Protein AF-0000000072646618 (afdb_homodimer)

Organism: Meloidogyne incognita (NCBI:txid6306)

InterPro domains:
  IPR003609 PAN/Apple domain [PF00024] (29-88)
  IPR003609 PAN/Apple domain [PS50948] (29-105)

Secondary structure (DSSP, 8-state):
--------TTSSS---S-S---HHHHHTTEEEEEEEEEES---SEEE-S--HHHHHHHHHHSTTEEEEEEETTTTEEEEEES---TT-EEEEEEEEEEEEE-S---------------/--------TTSSS---S-S---HHHHHTTEEEEEEEEEES---SEEE-S--HHHHHHHHHHSTTEEEEEEETTTTEEEEEES---TT-EEEEEEEEEEEEE-S---------------

Solvent-accessible surface area (backbone atoms only — not comparable to full-atom values): 13708 Å² total; per-residue (Å²): 137,85,80,75,78,81,69,79,78,67,74,71,74,52,72,59,80,60,85,57,61,46,72,66,57,58,54,68,27,36,49,76,39,79,37,18,36,74,39,69,51,58,59,41,30,37,36,41,82,39,52,71,66,56,48,49,49,51,38,66,71,38,76,64,41,34,34,38,32,35,34,62,86,70,27,23,34,35,32,19,38,80,79,31,51,86,71,46,41,83,39,84,30,86,59,22,31,25,32,36,57,46,94,74,54,84,69,67,69,74,64,86,67,75,73,74,81,122,137,84,78,76,77,81,69,81,74,69,72,69,75,50,70,60,80,60,84,57,61,45,74,65,58,58,53,69,27,35,50,76,37,80,36,19,36,74,40,69,50,58,58,42,30,36,37,42,82,40,51,71,67,56,46,50,50,50,37,67,69,38,77,63,40,35,33,40,33,36,35,62,86,72,25,24,32,36,31,20,38,79,79,30,53,84,74,46,38,81,39,85,30,87,58,24,31,26,31,35,57,45,94,75,56,85,69,67,70,73,64,86,66,75,73,75,80,119

Sequence (236 aa):
MYTLKCLEISELLVLHPSTSQSPNSLASCFNQSLHKALSNADPSAEFFNSSPLDCLQFCYKIQSCHIMVYHKHFSSCQLYSQTIGNGAREVLANGHDLYKRKEFCGLQEEENSEEKENMYTLKCLEISELLVLHPSTSQSPNSLASCFNQSLHKALSNADPSAEFFNSSPLDCLQFCYKIQSCHIMVYHKHFSSCQLYSQTIGNGAREVLANGHDLYKRKEFCGLQEEENSEEKEN

Foldseek 3Di:
DDPPPPDCPPPPPPPPPPPVVPLVLLLVQKDKDPQKDKDPFDFPDKDFPAAPSRQSVVQVVVVQFFKKKAQQVRRMITTHGPCRDDPIDMDGHPRMMMIGGHPDRPPPPPPPPPPPPD/DDPPCPDDPPPPPPPPPPPVVPLVLLLVQKDKDAQKDKDPFDFPDKDFPAAPSRQSVVQVVVVQFFKKKAQQVRRMITTHGPCRDDPIDMDGHPRMMMIGGHPDRPPPPPPPPPPPPD

pLDDT: mean 75.28, std 28.62, range [19.27, 98.81]

Nearest PDB structures (foldseek):
  6ryx-assembly1_A  TM=8.676E-01  e=2.786E-04  Colletotrichum graminicola M1.001
  6stx-assembly1_C  TM=8.667E-01  e=2.974E-04  Colletotrichum graminicola M1.001
  6ryv-assembly1_A  TM=8.689E-01  e=2.610E-04  Colletotrichum graminicola M1.001
  4iua-assembly7_G  TM=7.684E-01  e=1.046E-04  Mus musculus
  6ryw-assembly1_A  TM=8.727E-01  e=7.917E-04  Colletotrichum graminicola M1.001

Structure (mmCIF, N/CA/C/O backbone):
data_AF-0000000072646618-model_v1
#
loop_
_entity.id
_entity.type
_entity.pdbx_description
1 polymer 'Apple domain-containing protein'
#
loop_
_atom_site.group_PDB
_atom_site.id
_atom_site.type_symbol
_atom_site.label_atom_id
_atom_site.label_alt_id
_atom_site.label_comp_id
_atom_site.label_asym_id
_atom_site.label_entity_id
_atom_site.label_seq_id
_atom_site.pdbx_PDB_ins_code
_atom_site.Cartn_x
_atom_site.Cartn_y
_atom_site.Cartn_z
_atom_site.occupancy
_atom_site.B_iso_or_equiv
_atom_site.auth_seq_id
_atom_site.auth_comp_id
_atom_site.auth_asym_id
_atom_site.auth_atom_id
_atom_site.pdbx_PDB_model_num
ATOM 1 N N . MET A 1 1 ? 7.586 13.328 46.969 1 24.05 1 MET A N 1
ATOM 2 C CA . MET A 1 1 ? 8.25 13.852 45.75 1 24.05 1 MET A CA 1
ATOM 3 C C . MET A 1 1 ? 8.445 12.75 44.719 1 24.05 1 MET A C 1
ATOM 5 O O . MET A 1 1 ? 9.297 11.875 44.906 1 24.05 1 MET A O 1
ATOM 9 N N . TYR A 1 2 ? 7.406 12.25 44.062 1 21.19 2 TYR A N 1
ATOM 10 C CA . TYR A 1 2 ? 7.082 11.008 43.344 1 21.19 2 TYR A CA 1
ATOM 11 C C . TYR A 1 2 ? 7.73 10.977 41.969 1 21.19 2 TYR A C 1
ATOM 13 O O . TYR A 1 2 ? 7.465 11.844 41.156 1 21.19 2 TYR A O 1
ATOM 21 N N . THR A 1 3 ? 9.055 10.719 41.844 1 20.55 3 THR A N 1
ATOM 22 C CA . THR A 1 3 ? 9.969 10.562 40.719 1 20.55 3 THR A CA 1
ATOM 23 C C . THR A 1 3 ? 9.445 9.516 39.719 1 20.55 3 THR A C 1
ATOM 25 O O . THR A 1 3 ? 9.312 8.344 40.094 1 20.55 3 THR A O 1
ATOM 28 N N . LEU A 1 4 ? 8.383 9.789 39 1 19.27 4 LEU A N 1
ATOM 29 C CA . LEU A 1 4 ? 7.734 9.047 37.906 1 19.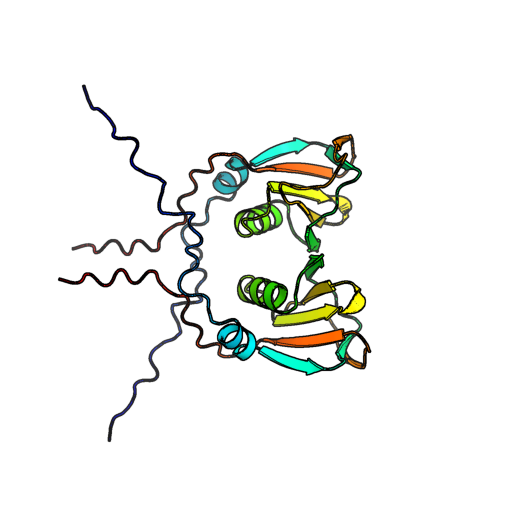27 4 LEU A CA 1
ATOM 30 C C . LEU A 1 4 ? 8.742 8.664 36.844 1 19.27 4 LEU A C 1
ATOM 32 O O . LEU A 1 4 ? 9.25 9.523 36.125 1 19.27 4 LEU A O 1
ATOM 36 N N . LYS A 1 5 ? 9.648 7.656 37.156 1 20.45 5 LYS A N 1
ATOM 37 C CA . LYS A 1 5 ? 10.633 7.016 36.281 1 20.45 5 LYS A CA 1
ATOM 38 C C . LYS A 1 5 ? 10.062 6.766 34.875 1 20.45 5 LYS A C 1
ATOM 40 O O . LYS A 1 5 ? 9.016 6.129 34.75 1 20.45 5 LYS A O 1
ATOM 45 N N . CYS A 1 6 ? 10.039 7.723 33.969 1 23.59 6 CYS A N 1
ATOM 46 C CA . CYS A 1 6 ? 9.945 7.852 32.5 1 23.59 6 CYS A CA 1
ATOM 47 C C . CYS A 1 6 ? 10.609 6.668 31.828 1 23.59 6 CYS A C 1
ATOM 49 O O . CYS A 1 6 ? 11.836 6.621 31.703 1 23.59 6 CYS A O 1
ATOM 51 N N . LEU A 1 7 ? 10.344 5.496 32.312 1 21.33 7 LEU A N 1
ATOM 52 C CA . LEU A 1 7 ? 10.906 4.227 31.875 1 21.33 7 LEU A CA 1
ATOM 53 C C . LEU A 1 7 ? 10.984 4.176 30.359 1 21.33 7 LEU A C 1
ATOM 55 O O . LEU A 1 7 ? 10.227 4.867 29.672 1 21.33 7 LEU A O 1
ATOM 59 N N . GLU A 1 8 ? 12 3.371 29.875 1 22.5 8 GLU A N 1
ATOM 60 C CA . GLU A 1 8 ? 12.781 3.014 28.688 1 22.5 8 GLU A CA 1
ATOM 61 C C . GLU A 1 8 ? 11.883 2.447 27.594 1 22.5 8 GLU A C 1
ATOM 63 O O . GLU A 1 8 ? 11.266 1.396 27.766 1 22.5 8 GLU A O 1
ATOM 68 N N . ILE A 1 9 ? 11.016 3.23 26.953 1 24.39 9 ILE A N 1
ATOM 69 C CA . ILE A 1 9 ? 10.328 3.014 25.688 1 24.39 9 ILE A CA 1
ATOM 70 C C . ILE A 1 9 ? 11.297 2.422 24.672 1 24.39 9 ILE A C 1
ATOM 72 O O . ILE A 1 9 ? 11.094 2.564 23.453 1 24.39 9 ILE A O 1
ATOM 76 N N . SER A 1 10 ? 12.5 2.055 25.094 1 23.31 10 SER A N 1
ATOM 77 C CA . SER A 1 10 ? 13.547 1.517 24.234 1 23.31 10 SER A CA 1
ATOM 78 C C . SER A 1 10 ? 13.031 0.336 23.406 1 23.31 10 SER A C 1
ATOM 80 O O . SER A 1 10 ? 13.492 0.101 22.297 1 23.31 10 SER A O 1
ATOM 82 N N . GLU A 1 11 ? 12.461 -0.65 24.141 1 25.53 11 GLU A N 1
ATOM 83 C CA . GLU A 1 11 ? 12.484 -2.002 23.594 1 25.53 11 GLU A CA 1
ATOM 84 C C . GLU A 1 11 ? 11.461 -2.154 22.469 1 25.53 11 GLU A C 1
ATOM 86 O O . GLU A 1 11 ? 11.273 -3.252 21.938 1 25.53 11 GLU A O 1
ATOM 91 N N . LEU A 1 12 ? 10.445 -1.376 22.406 1 25.59 12 LEU A N 1
ATOM 92 C CA . LEU A 1 12 ? 9.359 -1.744 21.5 1 25.59 12 LEU A CA 1
ATOM 93 C C . LEU A 1 12 ? 9.844 -1.817 20.062 1 25.59 12 LEU A C 1
ATOM 95 O O . LEU A 1 12 ? 9.312 -2.584 19.25 1 25.59 12 LEU A O 1
ATOM 99 N N . LEU A 1 13 ? 10.242 -0.649 19.578 1 27.81 13 LEU A N 1
ATOM 100 C CA . LEU A 1 13 ? 10.305 -0.408 18.141 1 27.81 13 LEU A CA 1
ATOM 101 C C . LEU A 1 13 ? 11.359 -1.296 17.484 1 27.81 13 LEU A C 1
ATOM 103 O O . LEU A 1 13 ? 11.773 -1.05 16.359 1 27.81 13 LEU A O 1
ATOM 107 N N . VAL A 1 14 ? 12.156 -1.878 18.328 1 26.39 14 VAL A N 1
ATOM 108 C CA . VAL A 1 14 ? 13.164 -2.633 17.594 1 26.39 14 VAL A CA 1
ATOM 109 C C . VAL A 1 14 ? 12.484 -3.68 16.719 1 26.39 14 VAL A C 1
ATOM 111 O O . VAL A 1 14 ? 11.844 -4.602 17.219 1 26.39 14 VAL A O 1
ATOM 114 N N . LEU A 1 15 ? 11.867 -3.271 15.648 1 30.06 15 LEU A N 1
ATOM 115 C CA . LEU A 1 15 ? 11.914 -4.379 14.703 1 30.06 15 LEU A CA 1
ATOM 116 C C . LEU A 1 15 ? 13.102 -5.289 14.992 1 30.06 15 LEU A C 1
ATOM 118 O O . LEU A 1 15 ? 14.258 -4.898 14.781 1 30.06 15 LEU A O 1
ATOM 122 N N . HIS A 1 16 ? 13.172 -5.754 16.188 1 30.53 16 HIS A N 1
ATOM 123 C CA . HIS A 1 16 ? 14.211 -6.773 16.234 1 30.53 16 HIS A CA 1
ATOM 124 C C . HIS A 1 16 ? 14.375 -7.461 14.883 1 30.53 16 HIS A C 1
ATOM 126 O O . HIS A 1 16 ? 13.391 -7.68 14.172 1 30.53 16 HIS A O 1
ATOM 132 N N . PRO A 1 17 ? 15.445 -7.344 14.289 1 32.91 17 PRO A N 1
ATOM 133 C CA . PRO A 1 17 ? 15.852 -8.305 13.258 1 32.91 17 PRO A CA 1
ATOM 134 C C . PRO A 1 17 ? 15.258 -9.695 13.484 1 32.91 17 PRO A C 1
ATOM 136 O O . PRO A 1 17 ? 15.688 -10.664 12.844 1 32.91 17 PRO A O 1
ATOM 139 N N . SER A 1 18 ? 14.758 -9.969 14.672 1 36.31 18 SER A N 1
ATOM 140 C CA . SER A 1 18 ? 14.797 -11.359 15.109 1 36.31 18 SER A CA 1
ATOM 141 C C . SER A 1 18 ? 13.953 -12.25 14.203 1 36.31 18 SER A C 1
ATOM 143 O O . SER A 1 18 ? 14.43 -13.281 13.719 1 36.31 18 SER A O 1
ATOM 145 N N . THR A 1 19 ? 12.547 -12.797 14.656 1 37.5 19 THR A N 1
ATOM 146 C CA . THR A 1 19 ? 12.25 -14.047 13.961 1 37.5 19 THR A CA 1
ATOM 147 C C . THR A 1 19 ? 11.984 -13.789 12.477 1 37.5 19 THR A C 1
ATOM 149 O O . THR A 1 19 ? 10.938 -13.258 12.109 1 37.5 19 THR A O 1
ATOM 152 N N . SER A 1 20 ? 12.805 -13.055 11.727 1 43.59 20 SER A N 1
ATOM 153 C CA . SER A 1 20 ? 13.102 -13.125 10.297 1 43.59 20 SER A CA 1
ATOM 154 C C . SER A 1 20 ? 12.445 -14.344 9.656 1 43.59 20 SER A C 1
ATOM 156 O O . SER A 1 20 ? 12.859 -15.477 9.922 1 43.59 20 SER A O 1
ATOM 158 N N . GLN A 1 21 ? 11.031 -14.242 9.852 1 53.56 21 GLN A N 1
ATOM 159 C CA . GLN A 1 21 ? 10.625 -15.352 9 1 53.56 21 GLN A CA 1
ATOM 160 C C . GLN A 1 21 ? 11.586 -15.523 7.82 1 53.56 21 GLN A C 1
ATOM 162 O O . GLN A 1 21 ? 11.953 -14.539 7.172 1 53.56 21 GLN A O 1
ATOM 167 N N . SER A 1 22 ? 12.32 -16.453 7.949 1 62.97 22 SER A N 1
ATOM 168 C CA . SER A 1 22 ? 13.195 -16.719 6.816 1 62.97 22 SER A CA 1
ATOM 169 C C . SER A 1 22 ? 12.492 -16.422 5.492 1 62.97 22 SER A C 1
ATOM 171 O O . SER A 1 22 ? 11.297 -16.656 5.352 1 62.97 22 SER A O 1
ATOM 173 N N . PRO A 1 23 ? 13.023 -15.398 4.855 1 67.12 23 PRO A N 1
ATOM 174 C CA . PRO A 1 23 ? 12.453 -15.141 3.535 1 67.12 23 PRO A CA 1
ATOM 175 C C . PRO A 1 23 ? 11.844 -16.391 2.902 1 67.12 23 PRO A C 1
ATOM 177 O O . PRO A 1 23 ? 10.797 -16.312 2.26 1 67.12 23 PRO A O 1
ATOM 180 N N . ASN A 1 24 ? 12.391 -17.469 3.236 1 72.69 24 ASN A N 1
ATOM 181 C CA . ASN A 1 24 ? 11.898 -18.703 2.664 1 72.69 24 ASN A CA 1
ATOM 182 C C . ASN A 1 24 ? 10.586 -19.141 3.312 1 72.69 24 ASN A C 1
ATOM 184 O O . ASN A 1 24 ? 9.695 -19.672 2.639 1 72.69 24 ASN A O 1
ATOM 188 N N . SER A 1 25 ? 10.414 -18.766 4.551 1 82.62 25 SER A N 1
ATOM 189 C CA . SER A 1 25 ? 9.203 -19.188 5.25 1 82.62 25 SER A CA 1
ATOM 190 C C . SER A 1 25 ? 7.992 -18.391 4.785 1 82.62 25 SER A C 1
ATOM 192 O O . SER A 1 25 ? 6.922 -18.953 4.547 1 82.62 25 SER A O 1
ATOM 194 N N . LEU A 1 26 ? 8.195 -17.172 4.52 1 89.75 26 LEU A N 1
ATOM 195 C CA . LEU A 1 26 ? 7.082 -16.328 4.086 1 89.75 26 LEU A CA 1
ATOM 196 C C . LEU A 1 26 ? 6.633 -16.703 2.68 1 89.75 26 LEU A C 1
ATOM 198 O O . LEU A 1 26 ? 5.434 -16.812 2.412 1 89.75 26 LEU A O 1
ATOM 202 N N . ALA A 1 27 ? 7.559 -16.969 1.805 1 90.12 27 ALA A N 1
ATOM 203 C CA . ALA A 1 27 ? 7.266 -17.344 0.423 1 90.12 27 ALA A CA 1
ATOM 204 C C . ALA A 1 27 ? 6.441 -18.625 0.363 1 90.12 27 ALA A C 1
ATOM 206 O O . ALA A 1 27 ? 5.621 -18.797 -0.54 1 90.12 27 ALA A O 1
ATOM 207 N N . SER A 1 28 ? 6.656 -19.453 1.391 1 90.5 28 SER A N 1
ATOM 208 C CA . SER A 1 28 ? 5.945 -20.734 1.422 1 90.5 28 SER A CA 1
ATOM 209 C C . SER A 1 28 ? 4.457 -20.531 1.694 1 90.5 28 SER A C 1
ATOM 211 O O . SER A 1 28 ? 3.654 -21.438 1.493 1 90.5 28 SER A O 1
ATOM 213 N N . CYS A 1 29 ? 4.094 -19.406 2.066 1 94.12 29 CYS A N 1
ATOM 214 C CA . CYS A 1 29 ? 2.697 -19.094 2.357 1 94.12 29 CYS A CA 1
ATOM 215 C C . CYS A 1 29 ? 1.955 -18.672 1.094 1 94.12 29 CYS A C 1
ATOM 217 O O . CYS A 1 29 ? 0.747 -18.438 1.129 1 94.12 29 CYS A O 1
ATOM 219 N N . PHE A 1 30 ? 2.66 -18.688 0.074 1 96.69 30 PHE A N 1
ATOM 220 C CA . PHE A 1 30 ? 2.062 -18.266 -1.185 1 96.69 30 PHE A CA 1
ATOM 221 C C . PHE A 1 30 ? 2.352 -19.266 -2.293 1 96.69 30 PHE A C 1
ATOM 223 O O . PHE A 1 30 ? 3.428 -19.875 -2.324 1 96.69 30 PHE A O 1
ATOM 230 N N . ASN A 1 31 ? 1.375 -19.438 -3.205 1 96.56 31 ASN A N 1
ATOM 231 C CA . ASN A 1 31 ? 1.597 -20.141 -4.469 1 96.56 31 ASN A CA 1
ATOM 232 C C . ASN A 1 31 ? 2.023 -19.172 -5.574 1 96.56 31 ASN A C 1
ATOM 234 O O . ASN A 1 31 ? 1.317 -18.203 -5.867 1 96.56 31 ASN A O 1
ATOM 238 N N . GLN A 1 32 ? 3.098 -19.484 -6.117 1 97.38 32 GLN A N 1
ATOM 239 C CA . GLN A 1 32 ? 3.635 -18.594 -7.145 1 97.38 32 GLN A CA 1
ATOM 240 C C . GLN A 1 32 ? 3.281 -19.094 -8.539 1 97.38 32 GLN A C 1
ATOM 242 O O . GLN A 1 32 ? 3.385 -20.297 -8.82 1 97.38 32 GLN A O 1
ATOM 247 N N . SER A 1 33 ? 2.77 -18.25 -9.406 1 97.88 33 SER A N 1
ATOM 248 C CA . SER A 1 33 ? 2.59 -18.484 -10.836 1 97.88 33 SER A CA 1
ATOM 249 C C . SER A 1 33 ? 3.43 -17.516 -11.656 1 97.88 33 SER A C 1
ATOM 251 O O . SER A 1 33 ? 3.148 -16.312 -11.695 1 97.88 33 SER A O 1
ATOM 253 N N . LEU A 1 34 ? 4.406 -18.062 -12.312 1 98 34 LEU A N 1
ATOM 254 C CA . LEU A 1 34 ? 5.32 -17.234 -13.086 1 98 34 LEU A CA 1
ATOM 255 C C . LEU A 1 34 ? 4.629 -16.688 -14.336 1 98 34 LEU A C 1
ATOM 257 O O . LEU A 1 34 ? 3.824 -17.375 -14.961 1 98 34 LEU A O 1
ATOM 261 N N . HIS A 1 35 ? 4.887 -15.469 -14.68 1 98.44 35 HIS A N 1
ATOM 262 C CA . HIS A 1 35 ? 4.426 -14.812 -15.898 1 98.44 35 HIS A CA 1
ATOM 263 C C . HIS A 1 35 ? 2.902 -14.719 -15.922 1 98.44 35 HIS A C 1
ATOM 265 O O . HIS A 1 35 ? 2.275 -15 -16.938 1 98.44 35 HIS A O 1
ATOM 271 N N . LYS A 1 36 ? 2.344 -14.398 -14.82 1 98.12 36 LYS A N 1
ATOM 272 C CA . LYS A 1 36 ? 0.896 -14.219 -14.75 1 98.12 36 LYS A CA 1
ATOM 273 C C . LYS A 1 36 ? 0.535 -12.945 -13.992 1 98.12 36 LYS A C 1
ATOM 275 O O . LYS A 1 36 ? 1.31 -12.469 -13.156 1 98.12 36 LYS A O 1
ATOM 280 N N . ALA A 1 37 ? -0.606 -12.438 -14.328 1 97.75 37 ALA A N 1
ATOM 281 C CA . ALA A 1 37 ? -1.201 -11.281 -13.664 1 97.75 37 ALA A CA 1
ATOM 282 C C . ALA A 1 37 ? -2.725 -11.375 -13.656 1 97.75 37 ALA A C 1
ATOM 284 O O . ALA A 1 37 ? -3.289 -12.422 -13.992 1 97.75 37 ALA A O 1
ATOM 285 N N . LEU A 1 38 ? -3.33 -10.367 -13.102 1 96.81 38 LEU A N 1
ATOM 286 C CA . LEU A 1 38 ? -4.789 -10.305 -13.094 1 96.81 38 LEU A CA 1
ATOM 287 C C . LEU A 1 38 ? -5.289 -9.289 -14.109 1 96.81 38 LEU A C 1
ATOM 289 O O . LEU A 1 38 ? -4.711 -8.211 -14.258 1 96.81 38 LEU A O 1
ATOM 293 N N . SER A 1 39 ? -6.273 -9.703 -14.844 1 95.06 39 SER A N 1
ATOM 294 C CA . SER A 1 39 ? -7.02 -8.789 -15.695 1 95.06 39 SER A CA 1
ATOM 295 C C . SER A 1 39 ? -8.398 -8.5 -15.125 1 95.06 39 SER A C 1
ATOM 297 O O . SER A 1 39 ? -8.992 -9.344 -14.445 1 95.06 39 SER A O 1
ATOM 299 N N . ASN A 1 40 ? -8.898 -7.281 -15.367 1 93.69 40 ASN A N 1
ATOM 300 C CA . ASN A 1 40 ? -10.227 -6.852 -14.93 1 93.69 40 ASN A CA 1
ATOM 301 C C . ASN A 1 40 ? -10.367 -6.934 -13.414 1 93.69 40 ASN A C 1
ATOM 303 O O . ASN A 1 40 ? -11.391 -7.402 -12.906 1 93.69 40 ASN A O 1
ATOM 307 N N . ALA A 1 41 ? -9.336 -6.68 -12.672 1 94.44 41 ALA A N 1
ATOM 308 C CA . ALA A 1 41 ? -9.297 -6.625 -11.219 1 94.44 41 ALA A CA 1
ATOM 309 C C . ALA A 1 41 ? -8.781 -5.273 -10.727 1 94.44 41 ALA A C 1
ATOM 311 O O . ALA A 1 41 ? -7.891 -4.684 -11.352 1 94.44 41 ALA A O 1
ATOM 312 N N . ASP A 1 42 ? -9.289 -4.871 -9.656 1 92.56 42 ASP A N 1
ATOM 313 C CA . ASP A 1 42 ? -8.836 -3.617 -9.062 1 92.56 42 ASP A CA 1
ATOM 314 C C . ASP A 1 42 ? -7.941 -3.875 -7.848 1 92.56 42 ASP A C 1
ATOM 316 O O . ASP A 1 42 ? -8.391 -4.457 -6.855 1 92.56 42 ASP A O 1
ATOM 320 N N . PRO A 1 43 ? -6.773 -3.414 -7.988 1 96.38 43 PRO A N 1
ATOM 321 C CA . PRO A 1 43 ? -5.934 -3.586 -6.801 1 96.38 43 PRO A CA 1
ATOM 322 C C . PRO A 1 43 ? -6.379 -2.709 -5.633 1 96.38 43 PRO A C 1
ATOM 324 O O . PRO A 1 43 ? -6.977 -1.651 -5.844 1 96.38 43 PRO A O 1
ATOM 327 N N . SER A 1 44 ? -6.043 -3.182 -4.426 1 96.25 44 SER A N 1
ATOM 328 C CA . SER A 1 44 ? -6.293 -2.398 -3.219 1 96.25 44 SER A CA 1
ATOM 329 C C . SER A 1 44 ? -5.098 -1.518 -2.873 1 96.25 44 SER A C 1
ATOM 331 O O . SER A 1 44 ? -5.238 -0.512 -2.176 1 96.25 44 SER A O 1
ATOM 333 N N . ALA A 1 45 ? -3.953 -1.905 -3.344 1 98 45 ALA A N 1
ATOM 334 C CA . ALA A 1 45 ? -2.74 -1.149 -3.039 1 98 45 ALA A CA 1
ATOM 335 C C . ALA A 1 45 ? -1.653 -1.417 -4.078 1 98 45 ALA A C 1
ATOM 337 O O . ALA A 1 45 ? -1.683 -2.439 -4.766 1 98 45 ALA A O 1
ATOM 338 N N . GLU A 1 46 ? -0.79 -0.524 -4.152 1 98.56 46 GLU A N 1
ATOM 339 C CA . GLU A 1 46 ? 0.439 -0.693 -4.922 1 98.56 46 GLU A CA 1
ATOM 340 C C . GLU A 1 46 ? 1.653 -0.199 -4.141 1 98.56 46 GLU A C 1
ATOM 342 O O . GLU A 1 46 ? 1.616 0.878 -3.543 1 98.56 46 GLU A O 1
ATOM 347 N N . PHE A 1 47 ? 2.646 -1.005 -4.125 1 98.31 47 PHE A N 1
ATOM 348 C CA . PHE A 1 47 ? 3.916 -0.636 -3.512 1 98.31 47 PHE A CA 1
ATOM 349 C C . PHE A 1 47 ? 4.992 -0.438 -4.574 1 98.31 47 PHE A C 1
ATOM 351 O O . PHE A 1 47 ? 5.051 -1.188 -5.551 1 98.31 47 PHE A O 1
ATOM 358 N N . PHE A 1 48 ? 5.758 0.545 -4.289 1 97.12 48 PHE A N 1
ATOM 359 C CA . PHE A 1 48 ? 6.77 0.911 -5.277 1 97.12 48 PHE A CA 1
ATOM 360 C C . PHE A 1 48 ? 8.172 0.62 -4.75 1 97.12 48 PHE A C 1
ATOM 362 O O . PHE A 1 48 ? 8.383 0.544 -3.539 1 97.12 48 PHE A O 1
ATOM 369 N N . ASN A 1 49 ? 9.102 0.44 -5.688 1 94.94 49 ASN A N 1
ATOM 370 C CA . ASN A 1 49 ? 10.508 0.218 -5.379 1 94.94 49 ASN A CA 1
ATOM 371 C C . ASN A 1 49 ? 10.688 -0.867 -4.32 1 94.94 49 ASN A C 1
ATOM 373 O O . ASN A 1 49 ? 11.383 -0.665 -3.326 1 94.94 49 ASN A O 1
ATOM 377 N N . SER A 1 50 ? 10.031 -1.957 -4.539 1 96.25 50 SER A N 1
ATOM 378 C CA . SER A 1 50 ? 10 -3.055 -3.578 1 96.25 50 SER A CA 1
ATOM 379 C C . SER A 1 50 ? 10.414 -4.371 -4.227 1 96.25 50 SER A C 1
ATOM 381 O O . SER A 1 50 ? 10.094 -4.621 -5.391 1 96.25 50 SER A O 1
ATOM 383 N N . SER A 1 51 ? 11.031 -5.203 -3.496 1 95.94 51 SER A N 1
ATOM 384 C CA . SER A 1 51 ? 11.328 -6.559 -3.955 1 95.94 51 SER A CA 1
ATOM 385 C C . SER A 1 51 ? 10.109 -7.461 -3.832 1 95.94 51 SER A C 1
ATOM 387 O O . SER A 1 51 ? 9.148 -7.129 -3.131 1 95.94 51 SER A O 1
ATOM 389 N N . PRO A 1 52 ? 10.18 -8.625 -4.473 1 96.75 52 PRO A N 1
ATOM 390 C CA . PRO A 1 52 ? 9.07 -9.57 -4.293 1 96.75 52 PRO A CA 1
ATOM 391 C C . PRO A 1 52 ? 8.867 -9.977 -2.834 1 96.75 52 PRO A C 1
ATOM 393 O O . PRO A 1 52 ? 7.73 -10.102 -2.377 1 96.75 52 PRO A O 1
ATOM 396 N N . LEU A 1 53 ? 9.914 -10.125 -2.131 1 95.38 53 LEU A N 1
ATOM 397 C CA . LEU A 1 53 ? 9.812 -10.531 -0.736 1 95.38 53 LEU A CA 1
ATOM 398 C C . LEU A 1 53 ? 9.18 -9.438 0.11 1 95.38 53 LEU A C 1
ATOM 400 O O . LEU A 1 53 ? 8.336 -9.719 0.967 1 95.38 53 LEU A O 1
ATOM 404 N N . ASP A 1 54 ? 9.539 -8.18 -0.103 1 94.19 54 ASP A N 1
ATOM 405 C CA . ASP A 1 54 ? 8.891 -7.07 0.579 1 94.19 54 ASP A CA 1
ATOM 406 C C . ASP A 1 54 ? 7.383 -7.082 0.338 1 94.19 54 ASP A C 1
ATOM 408 O O . ASP A 1 54 ? 6.598 -6.91 1.272 1 94.19 54 ASP A O 1
ATOM 412 N N . CYS A 1 55 ? 7.07 -7.297 -0.882 1 97.06 55 CYS A N 1
ATOM 413 C CA . CYS A 1 55 ? 5.668 -7.266 -1.282 1 97.06 55 CYS A CA 1
ATOM 414 C C . CYS A 1 55 ? 4.887 -8.398 -0.626 1 97.06 55 CYS A C 1
ATOM 416 O O . CYS A 1 55 ? 3.746 -8.211 -0.202 1 97.06 55 CYS A O 1
ATOM 418 N N . LEU A 1 56 ? 5.539 -9.539 -0.545 1 95.75 56 LEU A N 1
ATOM 419 C CA . LEU A 1 56 ? 4.902 -10.664 0.136 1 95.75 56 LEU A CA 1
ATOM 420 C C . LEU A 1 56 ? 4.676 -10.344 1.61 1 95.75 56 LEU A C 1
ATOM 422 O O . LEU A 1 56 ? 3.641 -10.711 2.176 1 95.75 56 LEU A O 1
ATOM 426 N N . GLN A 1 57 ? 5.594 -9.695 2.158 1 92.19 57 GLN A N 1
ATOM 427 C CA . GLN A 1 57 ? 5.449 -9.289 3.553 1 92.19 57 GLN A CA 1
ATOM 428 C C . GLN A 1 57 ? 4.293 -8.312 3.723 1 92.19 57 GLN A C 1
ATOM 430 O O . GLN A 1 57 ? 3.51 -8.422 4.668 1 92.19 57 GLN A O 1
ATOM 435 N N . PHE A 1 58 ? 4.238 -7.387 2.836 1 92.88 58 PHE A N 1
ATOM 436 C CA . PHE A 1 58 ? 3.137 -6.434 2.896 1 92.88 58 PHE A CA 1
ATOM 437 C C . PHE A 1 58 ? 1.795 -7.152 2.803 1 92.88 58 PHE A C 1
ATOM 439 O O . PHE A 1 58 ? 0.89 -6.895 3.598 1 92.88 58 PHE A O 1
ATOM 446 N N . CYS A 1 59 ? 1.744 -8.008 1.834 1 94.19 59 CYS A N 1
ATOM 447 C CA . CYS A 1 59 ? 0.499 -8.742 1.639 1 94.19 59 CYS A C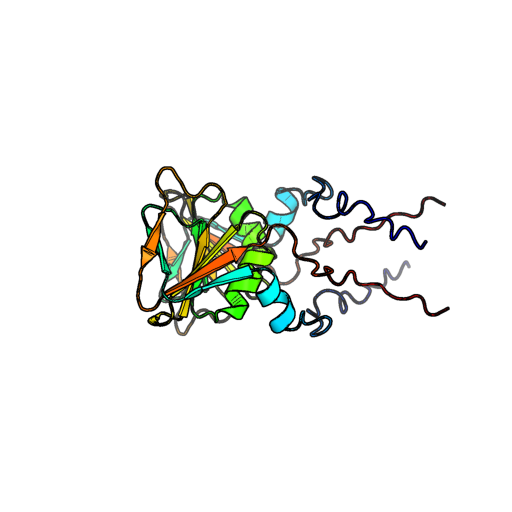A 1
ATOM 448 C C . CYS A 1 59 ? 0.169 -9.594 2.859 1 94.19 59 CYS A C 1
ATOM 450 O O . CYS A 1 59 ? -0.991 -9.68 3.268 1 94.19 59 CYS A O 1
ATOM 452 N N . TYR A 1 60 ? 1.178 -10.164 3.432 1 90.31 60 TYR A N 1
ATOM 453 C CA . TYR A 1 60 ? 0.981 -11.023 4.59 1 90.31 60 TYR A CA 1
ATOM 454 C C . TYR A 1 60 ? 0.437 -10.234 5.773 1 90.31 60 TYR A C 1
ATOM 456 O O . TYR A 1 60 ? -0.436 -10.711 6.5 1 90.31 60 TYR A O 1
ATOM 464 N N . LYS A 1 61 ? 0.898 -9.023 5.902 1 85.44 61 LYS A N 1
ATOM 465 C CA . LYS A 1 61 ? 0.506 -8.195 7.035 1 85.44 61 LYS A CA 1
ATOM 466 C C . LYS A 1 61 ? -0.876 -7.582 6.82 1 85.44 61 LYS A C 1
ATOM 468 O O . LYS A 1 61 ? -1.606 -7.332 7.781 1 85.44 61 LYS A O 1
ATOM 473 N N . ILE A 1 62 ? -1.157 -7.359 5.625 1 87.94 62 ILE A N 1
ATOM 474 C CA . ILE A 1 62 ? -2.48 -6.844 5.289 1 87.94 62 ILE A CA 1
ATOM 475 C C . ILE A 1 62 ? -3.469 -8 5.16 1 87.94 62 ILE A C 1
ATOM 477 O O . ILE A 1 62 ? -3.504 -8.688 4.137 1 87.94 62 ILE A O 1
ATOM 481 N N . GLN A 1 63 ? -4.328 -8.164 6.02 1 83.06 63 GLN A N 1
ATOM 482 C CA . GLN A 1 63 ? -5.16 -9.359 6.152 1 83.06 63 GLN A CA 1
ATOM 483 C C . GLN A 1 63 ? -6.09 -9.516 4.953 1 83.06 63 GLN A C 1
ATOM 485 O O . GLN A 1 63 ? -6.387 -10.633 4.535 1 83.06 63 GLN A O 1
ATOM 490 N N . SER A 1 64 ? -6.535 -8.414 4.426 1 86.62 64 SER A N 1
ATOM 491 C CA . SER A 1 64 ? -7.48 -8.492 3.318 1 86.62 64 SER A CA 1
ATOM 492 C C . SER A 1 64 ? -6.785 -8.891 2.021 1 86.62 64 SER A C 1
ATOM 494 O O . SER A 1 64 ? -7.441 -9.219 1.031 1 86.62 64 SER A O 1
ATOM 496 N N . CYS A 1 65 ? -5.496 -8.906 2.062 1 93.38 65 CYS A N 1
ATOM 497 C CA . CYS A 1 65 ? -4.754 -9.234 0.85 1 93.38 65 CYS A CA 1
ATOM 498 C C . CYS A 1 65 ? -4.77 -10.742 0.593 1 93.38 65 CYS A C 1
ATOM 500 O O . CYS A 1 65 ? -4.418 -11.523 1.473 1 93.38 65 CYS A O 1
ATOM 502 N N . HIS A 1 66 ? -5.105 -11.133 -0.71 1 95.19 66 HIS A N 1
ATOM 503 C CA . HIS A 1 66 ? -5.168 -12.539 -1.093 1 95.19 66 HIS A CA 1
ATOM 504 C C . HIS A 1 66 ? -4.242 -12.836 -2.266 1 95.19 66 HIS A C 1
ATOM 506 O O . HIS A 1 66 ? -3.744 -13.953 -2.404 1 95.19 66 HIS A O 1
ATOM 512 N N . ILE A 1 67 ? -4.062 -11.883 -3.076 1 96.88 67 ILE A N 1
ATOM 513 C CA . ILE A 1 67 ? -3.219 -12.047 -4.254 1 96.88 67 ILE A CA 1
ATOM 514 C C . ILE A 1 67 ? -2.232 -10.883 -4.344 1 96.88 67 ILE A C 1
ATOM 516 O O . ILE A 1 67 ? -2.584 -9.742 -4.059 1 96.88 67 ILE A O 1
ATOM 520 N N . MET A 1 68 ? -1.036 -11.188 -4.598 1 97.94 68 MET A N 1
ATOM 521 C CA . MET A 1 68 ? -0.003 -10.195 -4.887 1 97.94 68 MET A CA 1
ATOM 522 C C . MET A 1 68 ? 0.574 -10.398 -6.281 1 97.94 68 MET A C 1
ATOM 524 O O . MET A 1 68 ? 0.9 -11.523 -6.664 1 97.94 68 MET A O 1
ATOM 528 N N . VAL A 1 69 ? 0.539 -9.359 -7.133 1 98.62 69 VAL A N 1
ATOM 529 C CA . VAL A 1 69 ? 1.158 -9.414 -8.453 1 98.62 69 VAL A CA 1
ATOM 530 C C . VAL A 1 69 ? 2.396 -8.523 -8.484 1 98.62 69 VAL A C 1
ATOM 532 O O . VAL A 1 69 ? 2.311 -7.32 -8.211 1 98.62 69 VAL A O 1
ATOM 535 N N . TYR A 1 70 ? 3.508 -9.125 -8.812 1 98.81 70 TYR A N 1
ATOM 536 C CA . TYR A 1 70 ? 4.77 -8.391 -8.859 1 98.81 70 TYR A CA 1
ATOM 537 C C . TYR A 1 70 ? 5.121 -8 -10.289 1 98.81 70 TYR A C 1
ATOM 539 O O . TYR A 1 70 ? 5.082 -8.836 -11.195 1 98.81 70 TYR A O 1
ATOM 547 N N . HIS A 1 71 ? 5.375 -6.711 -10.43 1 98.69 71 HIS A N 1
ATOM 548 C CA . HIS A 1 71 ? 5.871 -6.172 -11.688 1 98.69 71 HIS A CA 1
ATOM 549 C C . HIS A 1 71 ? 7.395 -6.074 -11.688 1 98.69 71 HIS A C 1
ATOM 551 O O . HIS A 1 71 ? 7.961 -5.168 -11.07 1 98.69 71 HIS A O 1
ATOM 557 N N . LYS A 1 72 ? 8.07 -6.93 -12.414 1 98 72 LYS A N 1
ATOM 558 C CA . LYS A 1 72 ? 9.523 -7.086 -12.344 1 98 72 LYS A CA 1
ATOM 559 C C . LYS A 1 72 ? 10.234 -5.852 -12.875 1 98 72 LYS A C 1
ATOM 561 O O . LYS A 1 72 ? 11.211 -5.383 -12.281 1 98 72 LYS A O 1
ATOM 566 N N . HIS A 1 73 ? 9.766 -5.297 -13.938 1 97.19 73 HIS A N 1
ATOM 567 C CA . HIS A 1 73 ? 10.453 -4.195 -14.609 1 97.19 73 HIS A CA 1
ATOM 568 C C . HIS A 1 73 ? 10.352 -2.91 -13.797 1 97.19 73 HIS A C 1
ATOM 570 O O . HIS A 1 73 ? 11.281 -2.096 -13.805 1 97.19 73 HIS A O 1
ATOM 576 N N . PHE A 1 74 ? 9.297 -2.74 -13.133 1 96.75 74 PHE A N 1
ATOM 577 C CA . PHE A 1 74 ? 9.062 -1.505 -12.398 1 96.75 74 PHE A CA 1
ATOM 578 C C . PHE A 1 74 ? 9.391 -1.688 -10.922 1 96.75 74 PHE A C 1
ATOM 580 O O . PHE A 1 74 ? 9.328 -0.733 -10.141 1 96.75 74 PHE A O 1
ATOM 587 N N . SER A 1 75 ? 9.711 -2.926 -10.531 1 97.81 75 SER A N 1
ATOM 588 C CA . SER A 1 75 ? 9.945 -3.242 -9.125 1 97.81 75 SER A CA 1
ATOM 589 C C . SER A 1 75 ? 8.789 -2.766 -8.25 1 97.81 75 SER A C 1
ATOM 591 O O . SER A 1 75 ? 9 -2.084 -7.246 1 97.81 75 SER A O 1
ATOM 593 N N . SER A 1 76 ? 7.621 -3.055 -8.609 1 98.5 76 SER A N 1
ATOM 594 C CA . SER A 1 76 ? 6.406 -2.711 -7.879 1 98.5 76 SER A CA 1
ATOM 595 C C . SER A 1 76 ? 5.48 -3.914 -7.754 1 98.5 76 SER A C 1
ATOM 597 O O . SER A 1 76 ? 5.625 -4.895 -8.484 1 98.5 76 SER A O 1
ATOM 599 N N . CYS A 1 77 ? 4.57 -3.781 -6.77 1 98.75 77 CYS A N 1
ATOM 600 C CA . CYS A 1 77 ? 3.59 -4.855 -6.645 1 98.75 77 CYS A CA 1
ATOM 601 C C . CYS A 1 77 ? 2.207 -4.293 -6.336 1 98.75 77 CYS A C 1
ATOM 603 O O . CYS A 1 77 ? 2.086 -3.248 -5.695 1 98.75 77 CYS A O 1
ATOM 605 N N . GLN A 1 78 ? 1.268 -5.035 -6.836 1 98.31 78 GLN A N 1
ATOM 606 C CA . GLN A 1 78 ? -0.139 -4.75 -6.57 1 98.31 78 GLN A CA 1
ATOM 607 C C . GLN A 1 78 ? -0.756 -5.816 -5.672 1 98.31 78 GLN A C 1
ATOM 609 O O . GLN A 1 78 ? -0.478 -7.008 -5.828 1 98.31 78 GLN A O 1
ATOM 614 N N . LEU A 1 79 ? -1.54 -5.332 -4.707 1 97.94 79 LEU A N 1
ATOM 615 C CA . LEU A 1 79 ? -2.242 -6.223 -3.793 1 97.94 79 LEU A CA 1
ATOM 616 C C . LEU A 1 79 ? -3.73 -6.277 -4.121 1 97.94 79 LEU A C 1
ATOM 618 O O . LEU A 1 79 ? -4.34 -5.25 -4.43 1 97.94 79 LEU A O 1
ATOM 622 N N . TYR A 1 80 ? -4.227 -7.543 -4.027 1 96.88 80 TYR A N 1
ATOM 623 C CA . TYR A 1 80 ? -5.641 -7.746 -4.332 1 96.88 80 TYR A CA 1
ATOM 624 C C . TYR A 1 80 ? -6.336 -8.508 -3.211 1 96.88 80 TYR A C 1
ATOM 626 O O . TYR A 1 80 ? -5.773 -9.445 -2.641 1 96.88 80 TYR A O 1
ATOM 634 N N . SER A 1 81 ? -7.516 -7.992 -2.949 1 92.75 81 SER A N 1
ATOM 635 C CA . SER A 1 81 ? -8.352 -8.695 -1.981 1 92.75 81 SER A CA 1
ATOM 636 C C . SER A 1 81 ? -9.047 -9.891 -2.619 1 92.75 81 SER A C 1
ATOM 638 O O . SER A 1 81 ? -8.969 -10.094 -3.834 1 92.75 81 SER A O 1
ATOM 640 N N . GLN A 1 82 ? -9.609 -10.734 -1.835 1 82.88 82 GLN A N 1
ATOM 641 C CA . GLN A 1 82 ? -10.328 -11.914 -2.293 1 82.88 82 GLN A CA 1
ATOM 642 C C . GLN A 1 82 ? -11.469 -11.539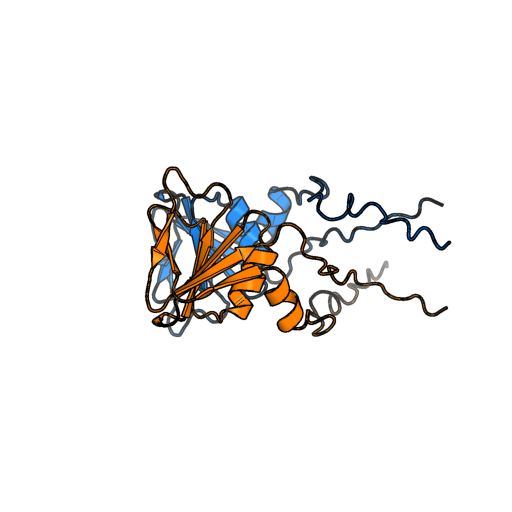 -3.232 1 82.88 82 GLN A C 1
ATOM 644 O O . GLN A 1 82 ? -11.781 -12.281 -4.168 1 82.88 82 GLN A O 1
ATOM 649 N N . THR A 1 83 ? -11.984 -10.391 -2.924 1 76.25 83 THR A N 1
ATOM 650 C CA . THR A 1 83 ? -13.086 -9.93 -3.756 1 76.25 83 THR A CA 1
ATOM 651 C C . THR A 1 83 ? -12.578 -9.031 -4.883 1 76.25 83 THR A C 1
ATOM 653 O O . THR A 1 83 ? -12.68 -7.805 -4.801 1 76.25 83 THR A O 1
ATOM 656 N N . ILE A 1 84 ? -11.922 -9.547 -5.797 1 65.88 84 ILE A N 1
ATOM 657 C CA . ILE A 1 84 ? -11.172 -8.766 -6.777 1 65.88 84 ILE A CA 1
ATOM 658 C C . ILE A 1 84 ? -12.109 -8.312 -7.898 1 65.88 84 ILE A C 1
ATOM 660 O O . ILE A 1 84 ? -11.719 -7.508 -8.75 1 65.88 84 ILE A O 1
ATOM 664 N N . GLY A 1 85 ? -13.312 -8.516 -7.859 1 67.38 85 GLY A N 1
ATOM 665 C CA . GLY A 1 85 ? -14.266 -8.023 -8.836 1 67.38 85 GLY A CA 1
ATOM 666 C C . GLY A 1 85 ? -14.906 -9.125 -9.656 1 67.38 85 GLY A C 1
ATOM 667 O O . GLY A 1 85 ? -14.359 -10.227 -9.758 1 67.38 85 GLY A O 1
ATOM 668 N N . ASN A 1 86 ? -15.844 -8.562 -10.156 1 73.19 86 ASN A N 1
ATOM 669 C CA . ASN A 1 86 ? -16.562 -9.43 -11.078 1 73.19 86 ASN A CA 1
ATOM 670 C C . ASN A 1 86 ? -15.805 -9.594 -12.398 1 73.19 86 ASN A C 1
ATOM 672 O O . ASN A 1 86 ? -15.477 -8.609 -13.055 1 73.19 86 ASN A O 1
ATOM 676 N N . GLY A 1 87 ? -15.203 -10.766 -12.641 1 86.5 87 GLY A N 1
ATOM 677 C CA . GLY A 1 87 ? -14.594 -11.039 -13.938 1 86.5 87 GLY A CA 1
ATOM 678 C C . GLY A 1 87 ? -13.078 -11.117 -13.883 1 86.5 87 GLY A C 1
ATOM 679 O O . GLY A 1 87 ? -12.43 -11.289 -14.914 1 86.5 87 GLY A O 1
ATOM 680 N N . ALA A 1 88 ? -12.617 -10.891 -12.766 1 92.25 88 ALA A N 1
ATOM 681 C CA . ALA A 1 88 ? -11.172 -11 -12.633 1 92.25 88 ALA A CA 1
ATOM 682 C C . ALA A 1 88 ? -10.672 -12.375 -13.062 1 92.25 88 ALA A C 1
ATOM 684 O O . ALA A 1 88 ? -11.297 -13.391 -12.75 1 92.25 88 ALA A O 1
ATOM 685 N N . ARG A 1 89 ? -9.633 -12.312 -13.938 1 93.81 89 ARG A N 1
ATOM 686 C CA . ARG A 1 89 ? -9.062 -13.586 -14.359 1 93.81 89 ARG A CA 1
ATOM 687 C C . ARG A 1 89 ? -7.539 -13.516 -14.391 1 93.81 89 ARG A C 1
ATOM 689 O O . ARG A 1 89 ? -6.965 -12.445 -14.586 1 93.81 89 ARG A O 1
ATOM 696 N N . GLU A 1 90 ? -6.941 -14.68 -14.172 1 95.75 90 GLU A N 1
ATOM 697 C CA . GLU A 1 90 ? -5.496 -14.797 -14.359 1 95.75 90 GLU A CA 1
ATOM 698 C C . GLU A 1 90 ? -5.129 -14.82 -15.836 1 95.75 90 GLU A C 1
ATOM 700 O O . GLU A 1 90 ? -5.754 -15.531 -16.625 1 95.75 90 GLU A O 1
ATOM 705 N N . VAL A 1 91 ? -4.211 -14.039 -16.234 1 97.94 91 VAL A N 1
ATOM 706 C CA . VAL A 1 91 ? -3.785 -13.977 -17.625 1 97.94 91 VAL A CA 1
ATOM 707 C C . VAL A 1 91 ? -2.264 -14.078 -17.703 1 97.94 91 VAL A C 1
ATOM 709 O O . VAL A 1 91 ? -1.566 -13.828 -16.719 1 97.94 91 VAL A O 1
ATOM 712 N N . LEU A 1 92 ? -1.786 -14.484 -18.891 1 98.19 92 LEU A N 1
ATOM 713 C CA . LEU A 1 92 ? -0.351 -14.453 -19.156 1 98.19 92 LEU A CA 1
ATOM 714 C C . LEU A 1 92 ? 0.153 -13.023 -19.266 1 98.19 92 LEU A C 1
ATOM 716 O O . LEU A 1 92 ? -0.453 -12.195 -19.953 1 98.19 92 LEU A O 1
ATOM 720 N N . ALA A 1 93 ? 1.146 -12.648 -18.578 1 97.44 93 ALA A N 1
ATOM 721 C CA . ALA A 1 93 ? 1.752 -11.32 -18.562 1 97.44 93 ALA A CA 1
ATOM 722 C C . ALA A 1 93 ? 3.256 -11.406 -18.312 1 97.44 93 ALA A C 1
ATOM 724 O O . ALA A 1 93 ? 3.697 -11.484 -17.156 1 97.44 93 ALA A O 1
ATOM 725 N N . ASN A 1 94 ? 3.971 -11.195 -19.406 1 96.12 94 ASN A N 1
ATOM 726 C CA . ASN A 1 94 ? 5.422 -11.25 -19.281 1 96.12 94 ASN A CA 1
ATOM 727 C C . ASN A 1 94 ? 5.945 -10.125 -18.391 1 96.12 94 ASN A C 1
ATOM 729 O O . ASN A 1 94 ? 5.469 -8.992 -18.469 1 96.12 94 ASN A O 1
ATOM 733 N N . GLY A 1 95 ? 6.781 -10.375 -17.531 1 97.69 95 GLY A N 1
ATOM 734 C CA . GLY A 1 95 ? 7.348 -9.383 -16.641 1 97.69 95 GLY A CA 1
ATOM 735 C C . GLY A 1 95 ? 6.664 -9.352 -15.281 1 97.69 95 GLY A C 1
ATOM 736 O O . GLY A 1 95 ? 7.023 -8.539 -14.422 1 97.69 95 GLY A O 1
ATOM 737 N N . HIS A 1 96 ? 5.566 -10.227 -15.297 1 98.69 96 HIS A N 1
ATOM 738 C CA . HIS A 1 96 ? 4.852 -10.281 -14.023 1 98.69 96 HIS A CA 1
ATOM 739 C C . HIS A 1 96 ? 4.895 -11.688 -13.43 1 98.69 96 HIS A C 1
ATOM 741 O O . HIS A 1 96 ? 5.078 -12.664 -14.156 1 98.69 96 HIS A O 1
ATOM 747 N N . ASP A 1 97 ? 4.781 -11.719 -12.094 1 98.69 97 ASP A N 1
ATOM 748 C CA . ASP A 1 97 ? 4.504 -12.953 -11.367 1 98.69 97 ASP A CA 1
ATOM 749 C C . ASP A 1 97 ? 3.344 -12.773 -10.398 1 98.69 97 ASP A C 1
ATOM 751 O O . ASP A 1 97 ? 3.225 -11.727 -9.758 1 98.69 97 ASP A O 1
ATOM 755 N N . LEU A 1 98 ? 2.605 -13.82 -10.328 1 98.38 98 LEU A N 1
ATOM 756 C CA . LEU A 1 98 ? 1.423 -13.805 -9.477 1 98.38 98 LEU A CA 1
ATOM 757 C C . LEU A 1 98 ? 1.612 -14.727 -8.273 1 98.38 98 LEU A C 1
ATOM 759 O O . LEU A 1 98 ? 2.109 -15.844 -8.414 1 98.38 98 LEU A O 1
ATOM 763 N N . TYR A 1 99 ? 1.283 -14.188 -7.109 1 97.69 99 TYR A N 1
ATOM 764 C CA . TYR A 1 99 ? 1.342 -14.938 -5.855 1 97.69 99 TYR A CA 1
ATOM 765 C C . TYR A 1 99 ? -0.03 -15 -5.195 1 97.69 99 TYR A C 1
ATOM 767 O O . TYR A 1 99 ? -0.645 -13.961 -4.926 1 97.69 99 TYR A O 1
ATOM 775 N N . LYS A 1 100 ? -0.448 -16.188 -4.914 1 96.75 100 LYS A N 1
ATOM 776 C CA . LYS A 1 100 ? -1.73 -16.391 -4.242 1 96.75 100 LYS A CA 1
ATOM 777 C C . LYS A 1 100 ? -1.534 -16.922 -2.826 1 96.75 100 LYS A C 1
ATOM 779 O O . LYS A 1 100 ? -0.838 -17.922 -2.625 1 96.75 100 LYS A O 1
ATOM 784 N N . ARG A 1 101 ? -2.146 -16.219 -1.951 1 95.19 101 ARG A N 1
ATOM 785 C CA . ARG A 1 101 ? -2.037 -16.609 -0.55 1 95.19 101 ARG A CA 1
ATOM 786 C C . ARG A 1 101 ? -2.656 -17.984 -0.319 1 95.19 101 ARG A C 1
ATOM 788 O O . ARG A 1 101 ? -3.754 -18.266 -0.803 1 95.19 101 ARG A O 1
ATOM 795 N N . LYS A 1 102 ? -1.868 -18.797 0.457 1 92.88 102 LYS A N 1
ATOM 796 C CA . LYS A 1 102 ? -2.387 -20.109 0.827 1 92.88 102 LYS A CA 1
ATOM 797 C C . LYS A 1 102 ? -3.398 -20 1.966 1 92.88 102 LYS A C 1
ATOM 799 O O . LYS A 1 102 ? -3.348 -19.062 2.76 1 92.88 102 LYS A O 1
ATOM 804 N N . GLU A 1 103 ? -4.332 -20.938 1.977 1 86.06 103 GLU A N 1
ATOM 805 C CA . GLU A 1 103 ? -5.348 -20.969 3.021 1 86.06 103 GLU A CA 1
ATOM 806 C C . GLU A 1 103 ? -4.715 -21.078 4.406 1 86.06 103 GLU A C 1
ATOM 808 O O . GLU A 1 103 ? -5.16 -20.406 5.348 1 86.06 103 GLU A O 1
ATOM 813 N N . PHE A 1 104 ? -3.699 -21.969 4.535 1 82.06 104 PHE A N 1
ATOM 814 C CA . PHE A 1 104 ? -3.039 -22.141 5.824 1 82.06 104 PHE A CA 1
ATOM 815 C C . PHE A 1 104 ? -1.558 -21.797 5.723 1 82.06 104 PHE A C 1
ATOM 817 O O . PHE A 1 104 ? -0.865 -22.266 4.82 1 82.06 104 PHE A O 1
ATOM 824 N N . CYS A 1 105 ? -1.246 -20.672 6.375 1 79.88 105 CYS A N 1
ATOM 825 C CA . CYS A 1 105 ? 0.155 -20.281 6.469 1 79.88 105 CYS A CA 1
ATOM 826 C C . CYS A 1 105 ? 0.678 -20.453 7.887 1 79.88 105 CYS A C 1
ATOM 828 O O . CYS A 1 105 ? 0.066 -19.984 8.844 1 79.88 105 CYS A O 1
ATOM 830 N N . GLY A 1 106 ? 1.327 -21.484 8.297 1 67.38 106 GLY A N 1
ATOM 831 C CA . GLY A 1 106 ? 1.853 -21.859 9.602 1 67.38 106 GLY A CA 1
ATOM 832 C C . GLY A 1 106 ? 2.869 -20.875 10.141 1 67.38 106 GLY A C 1
ATOM 833 O O . GLY A 1 106 ? 3.723 -21.234 10.953 1 67.38 106 GLY A O 1
ATOM 834 N N . LEU A 1 107 ? 2.924 -19.812 9.523 1 64.88 107 LEU A N 1
ATOM 835 C CA . LEU A 1 107 ? 3.938 -18.906 10.039 1 64.88 107 LEU A CA 1
ATOM 836 C C . LEU A 1 107 ? 3.547 -18.375 11.414 1 64.88 107 LEU A C 1
ATOM 838 O O . LEU A 1 107 ? 2.371 -18.094 11.664 1 64.88 107 LEU A O 1
ATOM 842 N N . GLN A 1 108 ? 4.195 -18.938 12.422 1 53.16 108 GLN A N 1
ATOM 843 C CA . GLN A 1 108 ? 4.004 -18.453 13.773 1 53.16 108 GLN A CA 1
ATOM 844 C C . GLN A 1 108 ? 4.234 -16.938 13.852 1 53.16 108 GLN A C 1
ATOM 846 O O . GLN A 1 108 ? 5.191 -16.422 13.273 1 53.16 108 GLN A O 1
ATOM 851 N N . GLU A 1 109 ? 3.26 -16.297 13.812 1 46.84 109 GLU A N 1
ATOM 852 C CA . GLU A 1 109 ? 3.602 -14.93 14.172 1 46.84 109 GLU A CA 1
ATOM 853 C C . GLU A 1 109 ? 4.59 -14.891 15.336 1 46.84 109 GLU A C 1
ATOM 855 O O . GLU A 1 109 ? 4.445 -15.648 16.297 1 46.84 109 GLU A O 1
ATOM 860 N N . GLU A 1 110 ? 5.871 -14.984 15.234 1 38.06 110 GLU A N 1
ATOM 861 C CA . GLU A 1 110 ? 6.727 -14.891 16.406 1 38.06 110 GLU A CA 1
ATOM 862 C C . GLU A 1 110 ? 6.039 -14.117 17.531 1 38.06 110 GLU A C 1
ATOM 864 O O . GLU A 1 110 ? 5.789 -12.922 17.406 1 38.06 110 GLU A O 1
ATOM 869 N N . GLU A 1 111 ? 5.062 -14.656 18.156 1 34.88 111 GLU A N 1
ATOM 870 C CA . GLU A 1 111 ? 4.762 -14.156 19.484 1 34.88 111 GLU A CA 1
ATOM 871 C C . GLU A 1 111 ? 6.035 -13.953 20.297 1 34.88 111 GLU A C 1
ATOM 873 O O . GLU A 1 111 ? 6.973 -14.742 20.203 1 34.88 111 GLU A O 1
ATOM 878 N N . ASN A 1 112 ? 6.484 -12.75 20.625 1 36.16 112 ASN A N 1
ATOM 879 C CA . ASN A 1 112 ? 7.465 -12.539 21.688 1 36.16 112 ASN A CA 1
ATOM 880 C C . ASN A 1 112 ? 7.301 -13.555 22.812 1 36.16 112 ASN A C 1
ATOM 882 O O . ASN A 1 112 ? 6.391 -13.438 23.625 1 36.16 112 ASN A O 1
ATOM 886 N N . SER A 1 113 ? 7.359 -14.766 22.609 1 30.69 113 SER A N 1
ATOM 887 C CA . SER A 1 113 ? 7.5 -15.688 23.734 1 30.69 113 SER A CA 1
ATOM 888 C C . SER A 1 113 ? 8.75 -15.383 24.547 1 30.69 113 SER A C 1
ATOM 890 O O . SER A 1 113 ? 9.867 -15.562 24.062 1 30.69 113 SER A O 1
ATOM 892 N N . GLU A 1 114 ? 8.859 -14.32 25.328 1 33.5 114 GLU A N 1
ATOM 893 C CA . GLU A 1 114 ? 9.727 -14.359 26.5 1 33.5 114 GLU A CA 1
ATOM 894 C C . GLU A 1 114 ? 9.648 -15.711 27.203 1 33.5 114 GLU A C 1
ATOM 896 O O . GLU A 1 114 ? 8.586 -16.125 27.672 1 33.5 114 GLU A O 1
ATOM 9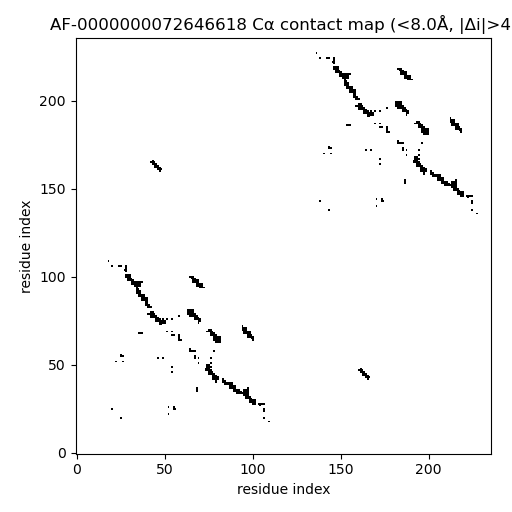01 N N . GLU A 1 115 ? 10.133 -16.688 26.703 1 32.34 115 GLU A N 1
ATOM 902 C CA . GLU A 1 115 ? 10.531 -17.812 27.547 1 32.34 115 GLU A CA 1
ATOM 903 C C . GLU A 1 115 ? 11.148 -17.312 28.859 1 32.34 115 GLU A C 1
ATOM 905 O O . GLU A 1 115 ? 12.141 -16.594 28.844 1 32.34 115 GLU A O 1
ATOM 910 N N . LYS A 1 116 ? 10.305 -17.172 29.938 1 32.03 116 LYS A N 1
ATOM 911 C CA . LYS A 1 116 ? 10.68 -17.172 31.344 1 32.03 116 LYS A CA 1
ATOM 912 C C . LYS A 1 116 ? 11.633 -18.312 31.672 1 32.03 116 LYS A C 1
ATOM 914 O O . LYS A 1 116 ? 11.227 -19.484 31.703 1 32.03 116 LYS A O 1
ATOM 919 N N . GLU A 1 117 ? 12.789 -18.344 31.016 1 29.55 117 GLU A N 1
ATOM 920 C CA . GLU A 1 117 ? 13.734 -19.156 31.781 1 29.55 117 GLU A CA 1
ATOM 921 C C . GLU A 1 117 ? 13.695 -18.797 33.25 1 29.55 117 GLU A C 1
ATOM 923 O O . GLU A 1 117 ? 13.977 -17.656 33.625 1 29.55 117 GLU A O 1
ATOM 928 N N . ASN A 1 118 ? 12.734 -19.469 33.938 1 26.56 118 ASN A N 1
ATOM 929 C CA . AS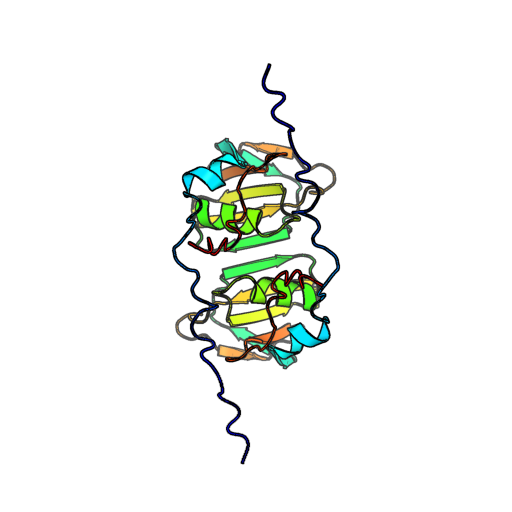N A 1 118 ? 13.023 -19.875 35.312 1 26.56 118 ASN A CA 1
ATOM 930 C C . ASN A 1 118 ? 14.234 -20.797 35.375 1 26.56 118 ASN A C 1
ATOM 932 O O . ASN A 1 118 ? 14.344 -21.75 34.594 1 26.56 118 ASN A O 1
ATOM 936 N N . MET B 1 1 ? -0.457 -44.75 19.703 1 23.36 1 MET B N 1
ATOM 937 C CA . MET B 1 1 ? -1.395 -44.219 18.719 1 23.36 1 MET B CA 1
ATOM 938 C C . MET B 1 1 ? -1.669 -42.75 18.984 1 23.36 1 MET B C 1
ATOM 940 O O . MET B 1 1 ? -2.414 -42.406 19.906 1 23.36 1 MET B O 1
ATOM 944 N N . TYR B 1 2 ? -0.714 -41.844 18.859 1 20.95 2 TYR B N 1
ATOM 945 C CA . TYR B 1 2 ? -0.435 -40.5 19.359 1 20.95 2 TYR B CA 1
ATOM 946 C C . TYR B 1 2 ? -1.261 -39.469 18.625 1 20.95 2 TYR B C 1
ATOM 948 O O . TYR B 1 2 ? -1.174 -39.344 17.391 1 20.95 2 TYR B O 1
ATOM 956 N N . THR B 1 3 ? -2.576 -39.25 18.938 1 20.58 3 THR B N 1
ATOM 957 C CA . THR B 1 3 ? -3.629 -38.375 18.484 1 20.58 3 THR B CA 1
ATOM 958 C C . THR B 1 3 ? -3.176 -36.906 18.578 1 20.58 3 THR B C 1
ATOM 960 O O . THR B 1 3 ? -2.895 -36.406 19.672 1 20.58 3 THR B O 1
ATOM 963 N N . LEU B 1 4 ? -2.27 -36.438 17.75 1 19.3 4 LEU B N 1
ATOM 964 C CA . LEU B 1 4 ? -1.755 -35.094 17.547 1 19.3 4 LEU B CA 1
ATOM 965 C C . LEU B 1 4 ? -2.896 -34.094 17.328 1 19.3 4 LEU B C 1
ATOM 967 O O . LEU B 1 4 ? -3.578 -34.125 16.312 1 19.3 4 LEU B O 1
ATOM 971 N N . LYS B 1 5 ? -3.664 -33.75 18.438 1 20.3 5 LYS B N 1
ATOM 972 C CA . LYS B 1 5 ? -4.73 -32.75 18.531 1 20.3 5 LYS B CA 1
ATOM 973 C C . LYS B 1 5 ? -4.379 -31.484 17.766 1 20.3 5 LYS B C 1
ATOM 975 O O . LYS B 1 5 ? -3.322 -30.891 18 1 20.3 5 LYS B O 1
ATOM 980 N N . CYS B 1 6 ? -4.574 -31.375 16.469 1 24.25 6 CYS B N 1
ATOM 981 C CA . CYS B 1 6 ? -4.75 -30.328 15.461 1 24.25 6 CYS B CA 1
ATOM 982 C C . CYS B 1 6 ? -5.441 -29.109 16.062 1 24.25 6 CYS B C 1
ATOM 984 O O . CYS B 1 6 ? -6.668 -29.094 16.188 1 24.25 6 CYS B O 1
ATOM 986 N N . LEU B 1 7 ? -5.062 -28.781 17.281 1 21.41 7 LEU B N 1
ATOM 987 C CA . LEU B 1 7 ? -5.648 -27.719 18.094 1 21.41 7 LEU B CA 1
ATOM 988 C C . LEU B 1 7 ? -5.957 -26.5 17.234 1 21.41 7 LEU B C 1
ATOM 990 O O . LEU B 1 7 ? -5.363 -26.328 16.156 1 21.41 7 LEU B O 1
ATOM 994 N N . GLU B 1 8 ? -6.941 -25.641 17.766 1 22.73 8 GLU B N 1
ATOM 995 C CA . GLU B 1 8 ? -7.883 -24.578 17.469 1 22.73 8 GLU B CA 1
ATOM 996 C C . GLU B 1 8 ? -7.148 -23.312 17.031 1 22.73 8 GLU B C 1
ATOM 998 O O . GLU B 1 8 ? -6.387 -22.719 17.797 1 22.73 8 GLU B O 1
ATOM 1003 N N . ILE B 1 9 ? -6.512 -23.25 15.883 1 24.45 9 ILE B N 1
ATOM 1004 C CA . ILE B 1 9 ? -6.043 -22.109 15.102 1 24.45 9 ILE B CA 1
ATOM 1005 C C . ILE B 1 9 ? -7.102 -21.016 15.117 1 24.45 9 ILE B C 1
ATOM 1007 O O . ILE B 1 9 ? -7.035 -20.078 14.32 1 24.45 9 ILE B O 1
ATOM 1011 N N . SER B 1 10 ? -8.211 -21.25 15.781 1 23.64 10 SER B N 1
ATOM 1012 C CA . SER B 1 10 ? -9.328 -20.312 15.82 1 23.64 10 SER B CA 1
ATOM 1013 C C . SER B 1 10 ? -8.875 -18.922 16.25 1 23.64 10 SER B C 1
ATOM 1015 O O . SER B 1 10 ? -9.516 -17.922 15.906 1 23.64 10 SER B O 1
ATOM 1017 N N . GLU B 1 11 ? -8.18 -18.906 17.406 1 25.75 11 GLU B N 1
ATOM 1018 C CA . GLU B 1 11 ? -8.172 -17.656 18.172 1 25.75 11 GLU B CA 1
ATOM 1019 C C . GLU B 1 11 ? -7.293 -16.609 17.484 1 25.75 11 GLU B C 1
ATOM 1021 O O . GLU B 1 11 ? -7.121 -15.508 18.016 1 25.75 11 GLU B O 1
ATOM 1026 N N . LEU B 1 12 ? -6.336 -16.969 16.719 1 25.64 12 LEU B N 1
ATOM 1027 C CA . LEU B 1 12 ? -5.332 -15.969 16.375 1 25.64 12 LEU B CA 1
ATOM 1028 C C . LEU B 1 12 ? -5.953 -14.82 15.578 1 25.64 12 LEU B C 1
ATOM 1030 O O . LEU B 1 12 ? -5.414 -13.719 15.555 1 25.64 12 LEU B O 1
ATOM 1034 N N . LEU B 1 13 ? -6.52 -15.227 14.461 1 28.09 13 LEU B N 1
ATOM 1035 C CA . LEU B 1 13 ? -6.844 -14.242 13.438 1 28.09 13 LEU B CA 1
ATOM 1036 C C . LEU B 1 13 ? -7.875 -13.242 13.953 1 28.09 13 LEU B C 1
ATOM 1038 O O . LEU B 1 13 ? -8.523 -12.547 13.164 1 28.09 13 LEU B O 1
ATOM 1042 N N . VAL B 1 14 ? -8.453 -13.586 15.086 1 25.97 14 VAL B N 1
ATOM 1043 C CA . VAL B 1 14 ? -9.453 -12.594 15.461 1 25.97 14 VAL B CA 1
ATOM 1044 C C . VAL B 1 14 ? -8.797 -11.219 15.594 1 25.97 14 VAL B C 1
ATOM 1046 O O . VAL B 1 14 ? -7.965 -11.008 16.469 1 25.97 14 VAL B O 1
ATOM 1049 N N . LEU B 1 15 ? -8.43 -10.625 14.523 1 30.44 15 LEU B N 1
ATOM 1050 C CA . LEU B 1 15 ? -8.539 -9.195 14.805 1 30.44 15 LEU B CA 1
ATOM 1051 C C . LEU B 1 15 ? -9.539 -8.93 15.922 1 30.44 15 LEU B C 1
ATOM 1053 O O . LEU B 1 15 ? -10.742 -9.102 15.734 1 30.44 15 LEU B O 1
ATOM 1057 N N . HIS B 1 16 ? -9.336 -9.57 17.016 1 30.48 16 HIS B N 1
ATOM 1058 C CA . HIS B 1 16 ? -10.234 -9.016 18.016 1 30.48 16 HIS B CA 1
ATOM 1059 C C . HIS B 1 16 ? -10.562 -7.555 17.719 1 30.48 16 HIS B C 1
ATOM 1061 O O . HIS B 1 16 ? -9.711 -6.805 17.234 1 30.48 16 HIS B O 1
ATOM 1067 N N . PRO B 1 17 ? -11.727 -7.281 17.438 1 32.91 17 PRO B N 1
ATOM 1068 C CA . PRO B 1 17 ? -12.203 -5.902 17.562 1 32.91 17 PRO B CA 1
ATOM 1069 C C . PRO B 1 17 ? -11.445 -5.109 18.625 1 32.91 17 PRO B C 1
ATOM 1071 O O . PRO B 1 17 ? -11.875 -4.023 19.016 1 32.91 17 PRO B O 1
ATOM 1074 N N . SER B 1 18 ? -10.695 -5.785 19.469 1 36.09 18 SER B N 1
ATOM 1075 C CA . SER B 1 18 ? -10.516 -5.191 20.797 1 36.09 18 SER B CA 1
ATOM 1076 C C . SER B 1 18 ? -9.812 -3.84 20.703 1 36.09 18 SER B C 1
ATOM 1078 O O . SER B 1 18 ? -10.297 -2.842 21.234 1 36.09 18 SER B O 1
ATOM 1080 N N . THR B 1 19 ? -8.289 -3.684 21.141 1 37.22 19 THR B N 1
ATOM 1081 C CA . THR B 1 19 ? -8.016 -2.311 21.562 1 37.22 19 THR B CA 1
ATOM 1082 C C . THR B 1 19 ? -8.039 -1.37 20.359 1 37.22 19 THR B C 1
ATOM 1084 O O . THR B 1 19 ? -7.117 -1.382 19.531 1 37.22 19 THR B O 1
ATOM 1087 N N . SER B 1 20 ? -9.031 -1.364 19.484 1 43.53 20 SER B N 1
ATOM 1088 C CA . SER B 1 20 ? -9.562 -0.282 18.656 1 43.53 20 SER B CA 1
ATOM 1089 C C . SER B 1 20 ? -8.922 1.053 19.016 1 43.53 20 SER B C 1
ATOM 1091 O O . SER B 1 20 ? -9.18 1.601 20.094 1 43.53 20 SER B O 1
ATOM 1093 N N . GLN B 1 21 ? -7.492 0.924 18.797 1 53.38 21 GLN B N 1
ATOM 1094 C CA . GLN B 1 21 ? -7.141 2.326 19 1 53.38 21 GLN B CA 1
ATOM 1095 C C . GLN B 1 21 ? -8.258 3.246 18.516 1 53.38 21 GLN B C 1
ATOM 1097 O O . GLN B 1 21 ? -8.82 3.045 17.438 1 53.38 21 GLN B O 1
ATOM 1102 N N . SER B 1 22 ? -8.891 3.697 19.406 1 62.88 22 SER B N 1
ATOM 1103 C CA . SER B 1 22 ? -9.922 4.656 19.031 1 62.88 22 SER B CA 1
ATOM 1104 C C . SER B 1 22 ? -9.477 5.496 17.844 1 62.88 22 SER B C 1
ATOM 1106 O O . SER B 1 22 ? -8.297 5.84 17.719 1 62.88 22 SER B O 1
ATOM 1108 N N . PRO B 1 23 ? -10.164 5.25 16.75 1 67.12 23 PRO B N 1
ATOM 1109 C CA . PRO B 1 23 ? -9.836 6.117 15.609 1 67.12 23 PRO B CA 1
ATOM 1110 C C . PRO B 1 23 ? -9.258 7.461 16.047 1 67.12 23 PRO B C 1
ATOM 1112 O O . PRO B 1 23 ? -8.336 7.977 15.398 1 67.12 23 PRO B O 1
ATOM 1115 N N . ASN B 1 24 ? -9.656 7.879 17.156 1 72.56 24 ASN B N 1
ATOM 1116 C CA . ASN B 1 24 ? -9.172 9.164 17.641 1 72.56 24 ASN B CA 1
ATOM 1117 C C . ASN B 1 24 ? -7.742 9.07 18.156 1 72.56 24 ASN B C 1
ATOM 1119 O O . ASN B 1 24 ? -6.945 9.992 17.969 1 72.56 24 ASN B O 1
ATOM 1123 N N . SER B 1 25 ? -7.383 7.902 18.625 1 82.5 25 SER B N 1
ATOM 1124 C CA . SER B 1 25 ? -6.043 7.742 19.188 1 82.5 25 SER B CA 1
ATOM 1125 C C . SER B 1 25 ? -4.996 7.66 18.078 1 82.5 25 SER B C 1
ATOM 1127 O O . SER B 1 25 ? -3.941 8.297 18.172 1 82.5 25 SER B O 1
ATOM 1129 N N . LEU B 1 26 ? -5.348 7.055 17.031 1 89.69 26 LEU B N 1
ATOM 1130 C CA . LEU B 1 26 ? -4.391 6.918 15.938 1 89.69 26 LEU B CA 1
ATOM 1131 C C . LEU B 1 26 ? -4.16 8.258 15.25 1 89.69 26 LEU B C 1
ATOM 1133 O O . LEU B 1 26 ? -3.018 8.617 14.953 1 89.69 26 LEU B O 1
ATOM 1137 N N . ALA B 1 27 ? -5.199 9.023 15.047 1 89.88 27 ALA B N 1
ATOM 1138 C CA . ALA B 1 27 ? -5.113 10.32 14.391 1 89.88 27 ALA B CA 1
ATOM 1139 C C . ALA B 1 27 ? -4.215 11.273 15.172 1 89.88 27 ALA B C 1
ATOM 1141 O O . ALA B 1 27 ? -3.545 12.125 14.586 1 89.88 27 ALA B O 1
ATOM 1142 N N . SER B 1 28 ? -4.176 11.031 16.484 1 90.44 28 SER B N 1
ATOM 1143 C CA . SER B 1 28 ? -3.371 11.898 17.344 1 90.44 28 SER B CA 1
ATOM 1144 C C . SER B 1 28 ? -1.88 11.68 17.109 1 90.44 28 SER B C 1
ATOM 1146 O O . SER B 1 28 ? -1.053 12.492 17.516 1 90.44 28 SER B O 1
ATOM 1148 N N . CYS B 1 29 ? -1.536 10.68 16.422 1 94.12 29 CYS B N 1
ATOM 1149 C CA . CYS B 1 29 ? -0.141 10.367 16.141 1 94.12 29 CYS B CA 1
ATOM 1150 C C . CYS B 1 29 ? 0.339 11.102 14.891 1 94.12 29 CYS B C 1
ATOM 1152 O O . CYS B 1 29 ? 1.515 11.023 14.531 1 94.12 29 CYS B O 1
ATOM 1154 N N . PHE B 1 30 ? -0.538 11.82 14.375 1 96.69 30 PHE B N 1
ATOM 1155 C CA . PHE B 1 30 ? -0.201 12.531 13.148 1 96.69 30 PHE B CA 1
ATOM 1156 C C . PHE B 1 30 ? -0.595 14 13.242 1 96.69 30 PHE B C 1
ATOM 1158 O O . PHE B 1 30 ? -1.606 14.336 13.867 1 96.69 30 PHE B O 1
ATOM 1165 N N . ASN B 1 31 ? 0.22 14.875 12.625 1 96.56 31 ASN B N 1
ATOM 1166 C CA . ASN B 1 31 ? -0.161 16.266 12.383 1 96.56 31 ASN B CA 1
ATOM 1167 C C . ASN B 1 31 ? -0.845 16.422 11.031 1 96.56 31 ASN B C 1
ATOM 1169 O O . ASN B 1 31 ? -0.28 16.062 9.992 1 96.56 31 ASN B O 1
ATOM 1173 N N . GLN B 1 32 ? -1.977 16.953 11.086 1 97.38 32 GLN B N 1
ATOM 1174 C CA . GLN B 1 32 ? -2.75 17.094 9.859 1 97.38 32 GLN B CA 1
ATOM 1175 C C . GLN B 1 32 ? -2.604 18.5 9.281 1 97.38 32 GLN B C 1
ATOM 1177 O O . GLN B 1 32 ? -2.652 19.484 10.023 1 97.38 32 GLN B O 1
ATOM 1182 N N . SER B 1 33 ? -2.311 18.625 8.016 1 97.88 33 SER B N 1
ATOM 1183 C CA . SER B 1 33 ? -2.367 19.859 7.246 1 97.88 33 SER B CA 1
ATOM 1184 C C . SER B 1 33 ? -3.406 19.781 6.133 1 97.88 33 SER B C 1
ATOM 1186 O O . SER B 1 33 ? -3.229 19.031 5.164 1 97.88 33 SER B O 1
ATOM 1188 N N . LEU B 1 34 ? -4.438 20.562 6.297 1 98.06 34 LEU B N 1
ATOM 1189 C CA . LEU B 1 34 ? -5.531 20.531 5.332 1 98.06 34 LEU B CA 1
ATOM 1190 C C . LEU B 1 34 ? -5.105 21.156 4.008 1 98.06 34 LEU B C 1
ATOM 1192 O O . LEU B 1 34 ? -4.363 22.141 3.994 1 98.06 34 LEU B O 1
ATOM 1196 N N . HIS B 1 35 ? -5.508 20.594 2.926 1 98.44 35 HIS B N 1
ATOM 1197 C CA . HIS B 1 35 ? -5.309 21.125 1.58 1 98.44 35 HIS B CA 1
ATOM 1198 C C . HIS B 1 35 ? -3.828 21.188 1.229 1 98.44 35 HIS B C 1
ATOM 1200 O O . HIS B 1 35 ? -3.361 22.203 0.69 1 98.44 35 HIS B O 1
ATOM 1206 N N . LYS B 1 36 ? -3.115 20.188 1.595 1 98.19 36 LYS B N 1
ATOM 1207 C CA . LYS B 1 36 ? -1.695 20.141 1.262 1 98.19 36 LYS B CA 1
ATOM 1208 C C . LYS B 1 36 ? -1.309 18.75 0.732 1 98.19 36 LYS B C 1
ATOM 1210 O O . LYS B 1 36 ? -1.964 17.766 1.044 1 98.19 36 LYS B O 1
ATOM 1215 N N . ALA B 1 37 ? -0.293 18.766 -0.067 1 97.81 37 ALA B N 1
ATOM 1216 C CA . ALA B 1 37 ? 0.315 17.562 -0.614 1 97.81 37 ALA B CA 1
ATOM 1217 C C . ALA B 1 37 ? 1.819 17.734 -0.798 1 97.81 37 ALA B C 1
ATOM 1219 O O . ALA B 1 37 ? 2.398 18.719 -0.319 1 97.81 37 ALA B O 1
ATOM 1220 N N . LEU B 1 38 ? 2.434 16.703 -1.307 1 96.81 38 LEU B N 1
ATOM 1221 C CA . LEU B 1 38 ? 3.859 16.781 -1.602 1 96.81 38 LEU B CA 1
ATOM 1222 C C . LEU B 1 38 ? 4.098 16.906 -3.102 1 96.81 38 LEU B C 1
ATOM 1224 O O . LEU B 1 38 ? 3.418 16.266 -3.902 1 96.81 38 LEU B O 1
ATOM 1228 N N . SER B 1 39 ? 4.984 17.797 -3.412 1 95.06 39 SER B N 1
ATOM 1229 C CA . SER B 1 39 ? 5.5 17.891 -4.773 1 95.06 39 SER B CA 1
ATOM 1230 C C . SER B 1 39 ? 6.934 17.391 -4.863 1 95.06 39 SER B C 1
ATOM 1232 O O . SER B 1 39 ? 7.699 17.484 -3.898 1 95.06 39 SER B O 1
ATOM 1234 N N . ASN B 1 40 ? 7.289 16.797 -6.027 1 93.75 40 ASN B N 1
ATOM 1235 C CA . ASN B 1 40 ? 8.633 16.297 -6.293 1 93.75 40 ASN B CA 1
ATOM 1236 C C . ASN B 1 40 ? 9.031 15.219 -5.285 1 93.75 40 ASN B C 1
ATOM 1238 O O . ASN B 1 40 ? 10.164 15.219 -4.793 1 93.75 40 ASN B O 1
ATOM 1242 N N . ALA B 1 41 ? 8.117 14.438 -4.816 1 94.38 41 ALA B N 1
ATOM 1243 C CA . ALA B 1 41 ? 8.32 13.305 -3.914 1 94.38 41 ALA B CA 1
ATOM 1244 C C . ALA B 1 41 ? 7.793 12.008 -4.531 1 94.38 41 ALA B C 1
ATOM 1246 O O . ALA B 1 41 ? 6.773 12.016 -5.223 1 94.38 41 ALA B O 1
ATOM 1247 N N . ASP B 1 42 ? 8.445 10.977 -4.223 1 92.62 42 ASP B N 1
ATOM 1248 C CA . ASP B 1 42 ? 8.008 9.672 -4.707 1 92.62 42 ASP B CA 1
ATOM 1249 C C . ASP B 1 42 ? 7.355 8.859 -3.59 1 92.62 42 ASP B C 1
ATOM 1251 O O . ASP B 1 42 ? 8.008 8.547 -2.59 1 92.62 42 ASP B O 1
ATOM 1255 N N . PRO B 1 43 ? 6.152 8.555 -3.838 1 96.31 43 PRO B N 1
ATOM 1256 C CA . PRO B 1 43 ? 5.543 7.715 -2.807 1 96.31 43 PRO B CA 1
ATOM 1257 C C . PRO B 1 43 ? 6.105 6.297 -2.795 1 96.31 43 PRO B C 1
ATOM 1259 O O . PRO B 1 43 ? 6.574 5.805 -3.824 1 96.31 43 PRO B O 1
ATOM 1262 N N . SER B 1 44 ? 6.02 5.672 -1.618 1 96.25 44 SER B N 1
ATOM 1263 C CA . SER B 1 44 ? 6.41 4.27 -1.478 1 96.25 44 SER B CA 1
ATOM 1264 C C . SER B 1 44 ? 5.223 3.342 -1.713 1 96.25 44 SER B C 1
ATOM 1266 O O . SER B 1 44 ? 5.398 2.17 -2.045 1 96.25 44 SER B O 1
ATOM 1268 N N . ALA B 1 45 ? 4.051 3.854 -1.531 1 98 45 ALA B N 1
ATOM 1269 C CA . ALA B 1 45 ? 2.852 3.033 -1.696 1 98 45 ALA B CA 1
ATOM 1270 C C . ALA B 1 45 ? 1.628 3.902 -1.977 1 98 45 ALA B C 1
ATOM 1272 O O . ALA B 1 45 ? 1.619 5.094 -1.661 1 98 45 ALA B O 1
ATOM 1273 N N . GLU B 1 46 ? 0.688 3.307 -2.553 1 98.56 46 GLU B N 1
ATOM 1274 C CA . GLU B 1 46 ? -0.637 3.9 -2.711 1 98.56 46 GLU B CA 1
ATOM 1275 C C . GLU B 1 46 ? -1.735 2.896 -2.375 1 98.56 46 GLU B C 1
ATOM 1277 O O . GLU B 1 46 ? -1.681 1.741 -2.803 1 98.56 46 GLU B O 1
ATOM 1282 N N . PHE B 1 47 ? -2.635 3.338 -1.594 1 98.31 47 PHE B N 1
ATOM 1283 C CA . PHE B 1 47 ? -3.809 2.537 -1.264 1 98.31 47 PHE B CA 1
ATOM 1284 C C . PHE B 1 47 ? -5.059 3.123 -1.908 1 98.31 47 PHE B C 1
ATOM 1286 O O . PHE B 1 47 ? -5.227 4.344 -1.958 1 98.31 47 PHE B O 1
ATOM 1293 N N . PHE B 1 48 ? -5.855 2.219 -2.324 1 97.19 48 PHE B N 1
ATOM 1294 C CA . PHE B 1 48 ? -7.047 2.637 -3.059 1 97.19 48 PHE B CA 1
ATOM 1295 C C . PHE B 1 48 ? -8.312 2.324 -2.266 1 97.19 48 PHE B C 1
ATOM 1297 O O . PHE B 1 48 ? -8.305 1.448 -1.399 1 97.19 48 PHE B O 1
ATOM 1304 N N . ASN B 1 49 ? -9.367 3.082 -2.566 1 94.94 49 ASN B N 1
ATOM 1305 C CA . ASN B 1 49 ? -10.68 2.889 -1.962 1 94.94 49 ASN B CA 1
ATOM 1306 C C . ASN B 1 49 ? -10.594 2.791 -0.442 1 94.94 49 ASN B C 1
ATOM 1308 O O . ASN B 1 49 ? -11.125 1.857 0.158 1 94.94 49 ASN B O 1
ATOM 1312 N N . SER B 1 50 ? -9.898 3.723 0.12 1 96.31 50 SER B N 1
ATOM 1313 C CA . SER B 1 50 ? -9.617 3.721 1.552 1 96.31 50 SER B CA 1
ATOM 1314 C C . SER B 1 50 ? -10.039 5.035 2.199 1 96.31 50 SER B C 1
ATOM 1316 O O . SER B 1 50 ? -9.922 6.098 1.588 1 96.31 50 SER B O 1
ATOM 1318 N N . SER B 1 51 ? -10.445 4.996 3.396 1 95.88 51 SER B N 1
ATOM 1319 C CA . SER B 1 51 ? -10.711 6.203 4.172 1 95.88 51 SER B CA 1
ATOM 1320 C C . SER B 1 51 ? -9.422 6.801 4.723 1 95.88 51 SER B C 1
ATOM 1322 O O . SER B 1 51 ? -8.391 6.133 4.762 1 95.88 51 SER B O 1
ATOM 1324 N N . PRO B 1 52 ? -9.508 8.031 5.191 1 96.75 52 PRO B N 1
ATOM 1325 C CA . PRO B 1 52 ? -8.32 8.602 5.824 1 96.75 52 PRO B CA 1
ATOM 1326 C C . PRO B 1 52 ? -7.84 7.789 7.023 1 96.75 52 PRO B C 1
ATOM 1328 O O . PRO B 1 52 ? -6.633 7.621 7.223 1 96.75 52 PRO B O 1
ATOM 1331 N N . LEU B 1 53 ? -8.75 7.277 7.77 1 95.44 53 LEU B N 1
ATOM 1332 C CA . LEU B 1 53 ? -8.375 6.508 8.953 1 95.44 53 LEU B CA 1
ATOM 1333 C C . LEU B 1 53 ? -7.695 5.203 8.562 1 95.44 53 LEU B C 1
ATOM 1335 O O . LEU B 1 53 ? -6.699 4.809 9.172 1 95.44 53 LEU B O 1
ATOM 1339 N N . ASP B 1 54 ? -8.18 4.516 7.547 1 94.31 54 ASP B N 1
ATOM 1340 C CA . ASP B 1 54 ? -7.508 3.322 7.035 1 94.31 54 ASP B CA 1
ATOM 1341 C C . ASP B 1 54 ? -6.07 3.629 6.633 1 94.31 54 ASP B C 1
ATOM 1343 O O . ASP B 1 54 ? -5.152 2.877 6.965 1 94.31 54 ASP B O 1
ATOM 1347 N N . CYS B 1 55 ? -5.953 4.711 5.953 1 97.06 55 CYS B N 1
ATOM 1348 C CA . CYS B 1 55 ? -4.645 5.102 5.438 1 97.06 55 CYS B CA 1
ATOM 1349 C C . CYS B 1 55 ? -3.678 5.406 6.578 1 97.06 55 CYS B C 1
ATOM 1351 O O . CYS B 1 55 ? -2.502 5.047 6.512 1 97.06 55 CYS B O 1
ATOM 1353 N N . LEU B 1 56 ? -4.207 6.047 7.605 1 95.75 56 LEU B N 1
ATOM 1354 C CA . LEU B 1 56 ? -3.377 6.32 8.773 1 95.75 56 LEU B CA 1
ATOM 1355 C C . LEU B 1 56 ? -2.932 5.02 9.438 1 95.75 56 LEU B C 1
ATOM 1357 O O . LEU B 1 56 ? -1.791 4.91 9.891 1 95.75 56 LEU B O 1
ATOM 1361 N N . GLN B 1 57 ? -3.795 4.109 9.453 1 92.31 57 GLN B N 1
ATOM 1362 C CA . GLN B 1 57 ? -3.453 2.807 10.008 1 92.31 57 GLN B CA 1
ATOM 1363 C C . GLN B 1 57 ? -2.363 2.125 9.188 1 92.31 57 GLN B C 1
ATOM 1365 O O . GLN B 1 57 ? -1.427 1.548 9.742 1 92.31 57 GLN B O 1
ATOM 1370 N N . PHE B 1 58 ? -2.529 2.195 7.914 1 92.88 58 PHE B N 1
ATOM 1371 C CA . PHE B 1 58 ? -1.509 1.61 7.055 1 92.88 58 PHE B CA 1
ATOM 1372 C C . PHE B 1 58 ? -0.152 2.256 7.305 1 92.88 58 PHE B C 1
ATOM 1374 O O . PHE B 1 58 ? 0.852 1.559 7.469 1 92.88 58 PHE B O 1
ATOM 1381 N N . CYS B 1 59 ? -0.195 3.549 7.32 1 94.12 59 CYS B N 1
ATOM 1382 C CA . CYS B 1 59 ? 1.053 4.273 7.535 1 94.12 59 CYS B CA 1
ATOM 1383 C C . CYS B 1 59 ? 1.651 3.936 8.898 1 94.12 59 CYS B C 1
ATOM 1385 O O . CYS B 1 59 ? 2.865 3.775 9.023 1 94.12 59 CYS B O 1
ATOM 1387 N N . TYR B 1 60 ? 0.8 3.799 9.859 1 90.19 60 TYR B N 1
ATOM 1388 C CA . TYR B 1 60 ? 1.258 3.504 11.211 1 90.19 60 TYR B CA 1
ATOM 1389 C C . TYR B 1 60 ? 1.929 2.137 11.273 1 90.19 60 TYR B C 1
ATOM 1391 O O . TYR B 1 60 ? 2.947 1.969 11.953 1 90.19 60 TYR B O 1
ATOM 1399 N N . LYS B 1 61 ? 1.4 1.223 10.523 1 85.31 61 LYS B N 1
ATOM 1400 C CA . LYS B 1 61 ? 1.91 -0.146 10.555 1 85.31 61 LYS B CA 1
ATOM 1401 C C . LYS B 1 61 ? 3.184 -0.278 9.727 1 85.31 61 LYS B C 1
ATOM 1403 O O . LYS B 1 61 ? 4.039 -1.113 10.023 1 85.31 61 LYS B O 1
ATOM 1408 N N . ILE B 1 62 ? 3.242 0.495 8.734 1 87.69 62 ILE B N 1
ATOM 1409 C CA . ILE B 1 62 ? 4.441 0.51 7.906 1 87.69 62 ILE B CA 1
ATOM 1410 C C . ILE B 1 62 ? 5.488 1.437 8.523 1 87.69 62 ILE B C 1
ATOM 1412 O O . ILE B 1 62 ? 5.406 2.658 8.375 1 87.69 62 ILE B O 1
ATOM 1416 N N . GLN B 1 63 ? 6.484 0.977 9.062 1 82.81 63 GLN B N 1
ATOM 1417 C CA . GLN B 1 63 ? 7.426 1.717 9.898 1 82.81 63 GLN B CA 1
ATOM 1418 C C . GLN B 1 63 ? 8.148 2.797 9.094 1 82.81 63 GLN B C 1
ATOM 1420 O O . GLN B 1 63 ? 8.453 3.865 9.625 1 82.81 63 GLN B O 1
ATOM 1425 N N . SER B 1 64 ? 8.398 2.498 7.855 1 86.5 64 SER B N 1
ATOM 1426 C CA . SER B 1 64 ? 9.148 3.455 7.051 1 86.5 64 SER B CA 1
ATOM 1427 C C . SER B 1 64 ? 8.273 4.637 6.641 1 86.5 64 SER B C 1
ATOM 1429 O O . SER B 1 64 ? 8.781 5.645 6.141 1 86.5 64 SER B O 1
ATOM 1431 N N . CYS B 1 65 ? 7.02 4.516 6.91 1 93.38 65 CYS B N 1
ATOM 1432 C CA . CYS B 1 65 ? 6.113 5.582 6.504 1 93.38 65 CYS B CA 1
ATOM 1433 C C . CYS B 1 65 ? 6.203 6.766 7.461 1 93.38 65 CYS B C 1
ATOM 1435 O O . CYS B 1 65 ? 6.074 6.602 8.672 1 93.38 65 CYS B O 1
ATOM 1437 N N . HIS B 1 66 ? 6.34 8.031 6.871 1 95.06 66 HIS B N 1
ATOM 1438 C CA . HIS B 1 66 ? 6.457 9.25 7.664 1 95.06 66 HIS B CA 1
ATOM 1439 C C . HIS B 1 66 ? 5.363 10.25 7.301 1 95.06 66 HIS B C 1
ATOM 1441 O O . HIS B 1 66 ? 4.938 11.047 8.141 1 95.06 66 HIS B O 1
ATOM 1447 N N . ILE B 1 67 ? 4.984 10.219 6.098 1 96.88 67 ILE B N 1
ATOM 1448 C CA . ILE B 1 67 ? 3.965 11.148 5.613 1 96.88 67 ILE B CA 1
ATOM 1449 C C . ILE B 1 67 ? 2.889 10.375 4.855 1 96.88 67 ILE B C 1
ATOM 1451 O O . ILE B 1 67 ? 3.193 9.43 4.117 1 96.88 67 ILE B O 1
ATOM 1455 N N . MET B 1 68 ? 1.692 10.672 5.121 1 97.94 68 MET B N 1
ATOM 1456 C CA . MET B 1 68 ? 0.55 10.156 4.371 1 97.94 68 MET B CA 1
ATOM 1457 C C . MET B 1 68 ? -0.24 11.297 3.736 1 97.94 68 MET B C 1
ATOM 1459 O O . MET B 1 68 ? -0.541 12.289 4.395 1 97.94 68 MET B O 1
ATOM 1463 N N . VAL B 1 69 ? -0.435 11.258 2.404 1 98.62 69 VAL B N 1
ATOM 1464 C CA . VAL B 1 69 ? -1.265 12.234 1.711 1 98.62 69 VAL B CA 1
ATOM 1465 C C . VAL B 1 69 ? -2.555 11.57 1.234 1 98.62 69 VAL B C 1
ATOM 1467 O O . VAL B 1 69 ? -2.52 10.594 0.488 1 98.62 69 VAL B O 1
ATOM 1470 N N . TYR B 1 70 ? -3.658 12.133 1.666 1 98.81 70 TYR B N 1
ATOM 1471 C CA . TYR B 1 70 ? -4.961 11.594 1.306 1 98.81 70 TYR B CA 1
ATOM 1472 C C . TYR B 1 70 ? -5.586 12.383 0.16 1 98.81 70 TYR B C 1
ATOM 1474 O O . TYR B 1 70 ? -5.637 13.609 0.203 1 98.81 70 TYR B O 1
ATOM 1482 N N . HIS B 1 71 ? -5.957 11.625 -0.854 1 98.69 71 HIS B N 1
ATOM 1483 C CA . HIS B 1 71 ? -6.707 12.18 -1.977 1 98.69 71 HIS B CA 1
ATOM 1484 C C . HIS B 1 71 ? -8.203 11.984 -1.784 1 98.69 71 HIS B C 1
ATOM 1486 O O . HIS B 1 71 ? -8.727 10.883 -1.966 1 98.69 71 HIS B O 1
ATOM 1492 N N . LYS B 1 72 ? -8.914 13.047 -1.496 1 98.06 72 LYS B N 1
ATOM 1493 C CA . LYS B 1 72 ? -10.312 12.984 -1.086 1 98.06 72 LYS B CA 1
ATOM 1494 C C . LYS B 1 72 ? -11.203 12.523 -2.234 1 98.06 72 LYS B C 1
ATOM 1496 O O . LYS B 1 72 ? -12.102 11.695 -2.039 1 98.06 72 LYS B O 1
ATOM 1501 N N . HIS B 1 73 ? -10.961 12.992 -3.41 1 97.19 73 HIS B N 1
ATOM 1502 C CA . HIS B 1 73 ? -11.836 12.719 -4.547 1 97.19 73 HIS B CA 1
ATOM 1503 C C . HIS B 1 73 ? -11.703 11.273 -5.008 1 97.19 73 HIS B C 1
ATOM 1505 O O . HIS B 1 73 ? -12.688 10.664 -5.445 1 97.19 73 HIS B O 1
ATOM 1511 N N . PHE B 1 74 ? -10.562 10.742 -4.91 1 96.69 74 PHE B N 1
ATOM 1512 C CA . PHE B 1 74 ? -10.305 9.398 -5.406 1 96.69 74 PHE B CA 1
ATOM 1513 C C . PHE B 1 74 ? -10.359 8.383 -4.273 1 96.69 74 PHE B C 1
ATOM 1515 O O . PHE B 1 74 ? -10.25 7.176 -4.504 1 96.69 74 PHE B O 1
ATOM 1522 N N . SER B 1 75 ? -10.523 8.875 -3.033 1 97.81 75 SER B N 1
ATOM 1523 C CA . SER B 1 75 ? -10.484 8.008 -1.861 1 97.81 75 SER B CA 1
ATOM 1524 C C . SER B 1 75 ? -9.242 7.125 -1.862 1 97.81 75 SER B C 1
ATOM 1526 O O . SER B 1 75 ? -9.336 5.906 -1.702 1 97.81 75 SER B O 1
ATOM 1528 N N . SER B 1 76 ? -8.125 7.672 -2.068 1 98.5 76 SER B N 1
ATOM 1529 C CA . SER B 1 76 ? -6.832 6.996 -2.062 1 98.5 76 SER B CA 1
ATOM 1530 C C . SER B 1 76 ? -5.809 7.762 -1.232 1 98.5 76 SER B C 1
ATOM 1532 O O . SER B 1 76 ? -6.004 8.945 -0.934 1 98.5 76 SER B O 1
ATOM 1534 N N . CYS B 1 77 ? -4.762 7.012 -0.867 1 98.75 77 CYS B N 1
ATOM 1535 C CA . CYS B 1 77 ? -3.691 7.699 -0.152 1 98.75 77 CYS B CA 1
ATOM 1536 C C . CYS B 1 77 ? -2.324 7.207 -0.611 1 98.75 77 CYS B C 1
ATOM 1538 O O . CYS B 1 77 ? -2.176 6.047 -0.997 1 98.75 77 CYS B O 1
ATOM 1540 N N . GLN B 1 78 ? -1.438 8.141 -0.538 1 98.31 78 GLN B N 1
ATOM 1541 C CA . GLN B 1 78 ? -0.034 7.863 -0.82 1 98.31 78 GLN B CA 1
ATOM 1542 C C . GLN B 1 78 ? 0.807 7.934 0.451 1 98.31 78 GLN B C 1
ATOM 1544 O O . GLN B 1 78 ? 0.599 8.812 1.292 1 98.31 78 GLN B O 1
ATOM 1549 N N . LEU B 1 79 ? 1.698 6.953 0.571 1 98 79 LEU B N 1
ATOM 1550 C CA . LEU B 1 79 ? 2.613 6.906 1.706 1 98 79 LEU B CA 1
ATOM 1551 C C . LEU B 1 79 ? 4.027 7.297 1.283 1 98 79 LEU B C 1
ATOM 1553 O O . LEU B 1 79 ? 4.492 6.895 0.213 1 98 79 LEU B O 1
ATOM 1557 N N . TYR B 1 80 ? 4.629 8.086 2.207 1 96.88 80 TYR B N 1
ATOM 1558 C CA . TYR B 1 80 ? 5.98 8.555 1.925 1 96.88 80 TYR B CA 1
ATOM 1559 C C . TYR B 1 80 ? 6.914 8.266 3.092 1 96.88 80 TYR B C 1
ATOM 1561 O O . TYR B 1 80 ? 6.527 8.406 4.254 1 96.88 80 TYR B O 1
ATOM 1569 N N . SER B 1 81 ? 8.062 7.82 2.676 1 92.62 81 SER B N 1
ATOM 1570 C CA . SER B 1 81 ? 9.109 7.621 3.678 1 92.62 81 SER B CA 1
ATOM 1571 C C . SER B 1 81 ? 9.789 8.938 4.039 1 92.62 81 SER B C 1
ATOM 1573 O O . SER B 1 81 ? 9.508 9.977 3.432 1 92.62 81 SER B O 1
ATOM 1575 N N . GLN B 1 82 ? 10.539 8.953 5.082 1 83.31 82 GLN B N 1
ATOM 1576 C CA . GLN B 1 82 ? 11.266 10.125 5.543 1 83.31 82 GLN B CA 1
ATOM 1577 C C . GLN B 1 82 ? 12.188 10.664 4.453 1 83.31 82 GLN B C 1
ATOM 1579 O O . GLN B 1 82 ? 12.398 11.875 4.348 1 83.31 82 GLN B O 1
ATOM 1584 N N . THR B 1 83 ? 12.656 9.711 3.721 1 75.94 83 THR B N 1
ATOM 1585 C CA . THR B 1 83 ? 13.539 10.109 2.633 1 75.94 83 THR B CA 1
ATOM 1586 C C . THR B 1 83 ? 12.758 10.312 1.341 1 75.94 83 THR B C 1
ATOM 1588 O O . THR B 1 83 ? 12.703 9.422 0.494 1 75.94 83 THR B O 1
ATOM 1591 N N . ILE B 1 84 ? 12.023 11.336 1.263 1 65.69 84 ILE B N 1
ATOM 1592 C CA . ILE B 1 84 ? 11.039 11.492 0.201 1 65.69 84 ILE B CA 1
ATOM 1593 C C . ILE B 1 84 ? 11.711 12.078 -1.041 1 65.69 84 ILE B C 1
ATOM 1595 O O . ILE B 1 84 ? 11.094 12.164 -2.104 1 65.69 84 ILE B O 1
ATOM 1599 N N . GLY B 1 85 ? 12.922 12.266 -1.094 1 67.31 85 GLY B N 1
ATOM 1600 C CA . GLY B 1 85 ? 13.609 12.75 -2.277 1 67.31 85 GLY B CA 1
ATOM 1601 C C . GLY B 1 85 ? 14.227 14.125 -2.088 1 67.31 85 GLY B C 1
ATOM 1602 O O . GLY B 1 85 ? 13.828 14.867 -1.186 1 67.31 85 GLY B O 1
ATOM 1603 N N . ASN B 1 86 ? 14.984 14.203 -3.041 1 73.12 86 ASN B N 1
ATOM 1604 C CA . ASN B 1 86 ? 15.609 15.516 -3.109 1 73.12 86 ASN B CA 1
ATOM 1605 C C . ASN B 1 86 ? 14.656 16.578 -3.648 1 73.12 86 ASN B C 1
ATOM 1607 O O . ASN B 1 86 ? 14.102 16.422 -4.738 1 73.12 86 ASN B O 1
ATOM 1611 N N . GLY B 1 87 ? 14.219 17.516 -2.818 1 86.75 87 GLY B N 1
ATOM 1612 C CA . GLY B 1 87 ? 13.43 18.641 -3.293 1 86.75 87 GLY B CA 1
ATOM 1613 C C . GLY B 1 87 ? 11.961 18.531 -2.939 1 86.75 87 GLY B C 1
ATOM 1614 O O . GLY B 1 87 ? 11.156 19.359 -3.371 1 86.75 87 GLY B O 1
ATOM 1615 N N . ALA B 1 88 ? 11.664 17.516 -2.293 1 92.25 88 ALA B 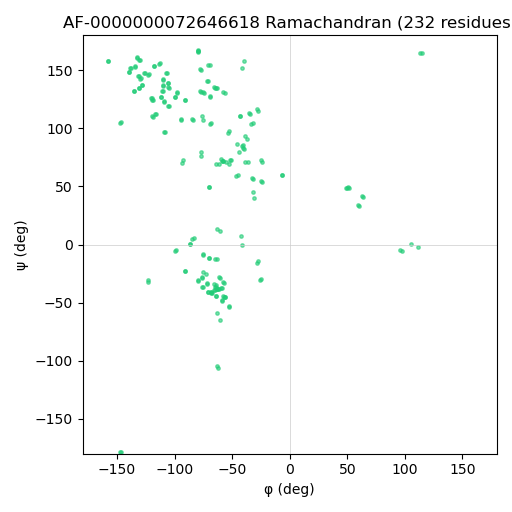N 1
ATOM 1616 C CA . ALA B 1 88 ? 10.266 17.375 -1.88 1 92.25 88 ALA B CA 1
ATOM 1617 C C . ALA B 1 88 ? 9.82 18.562 -1.035 1 92.25 88 ALA B C 1
ATOM 1619 O O . ALA B 1 88 ? 10.562 19.047 -0.177 1 92.25 88 ALA B O 1
ATOM 1620 N N . ARG B 1 89 ? 8.633 19.094 -1.451 1 94 89 ARG B N 1
ATOM 1621 C CA . ARG B 1 89 ? 8.094 20.203 -0.666 1 94 89 ARG B CA 1
ATOM 1622 C C . ARG B 1 89 ? 6.59 20.062 -0.482 1 94 89 ARG B C 1
ATOM 1624 O O . ARG B 1 89 ? 5.91 19.469 -1.312 1 94 89 ARG B O 1
ATOM 1631 N N . GLU B 1 90 ? 6.137 20.625 0.62 1 95.75 90 GLU B N 1
ATOM 1632 C CA . GLU B 1 90 ? 4.695 20.719 0.835 1 95.75 90 GLU B CA 1
ATOM 1633 C C . GLU B 1 90 ? 4.086 21.812 -0.032 1 95.75 90 GLU B C 1
ATOM 1635 O O . GLU B 1 90 ? 4.625 22.922 -0.114 1 95.75 90 GLU B O 1
ATOM 1640 N N . VAL B 1 91 ? 3.049 21.531 -0.706 1 97.94 91 VAL B N 1
ATOM 1641 C CA . VAL B 1 91 ? 2.385 22.5 -1.569 1 97.94 91 VAL B CA 1
ATOM 1642 C C . VAL B 1 91 ? 0.886 22.516 -1.281 1 97.94 91 VAL B C 1
ATOM 1644 O O . VAL B 1 91 ? 0.351 21.562 -0.712 1 97.94 91 VAL B O 1
ATOM 1647 N N . LEU B 1 92 ? 0.252 23.641 -1.659 1 98.12 92 LEU B N 1
ATOM 1648 C CA . LEU B 1 92 ? -1.204 23.719 -1.6 1 98.12 92 LEU B CA 1
ATOM 1649 C C . LEU B 1 92 ? -1.834 22.812 -2.658 1 98.12 92 LEU B C 1
ATOM 1651 O O . LEU B 1 92 ? -1.424 22.828 -3.82 1 98.12 92 LEU B O 1
ATOM 1655 N N . ALA B 1 93 ? -2.725 21.953 -2.309 1 97.38 93 ALA B N 1
ATOM 1656 C CA . ALA B 1 93 ? -3.422 21.031 -3.195 1 97.38 93 ALA B CA 1
ATOM 1657 C C . ALA B 1 93 ? -4.848 20.781 -2.715 1 97.38 93 ALA B C 1
ATOM 1659 O O . ALA B 1 93 ? -5.078 19.938 -1.849 1 97.38 93 ALA B O 1
ATOM 1660 N N . ASN B 1 94 ? -5.758 21.406 -3.463 1 96 94 ASN B N 1
ATOM 1661 C CA . ASN B 1 94 ? -7.156 21.234 -3.09 1 96 94 ASN B CA 1
ATOM 1662 C C . ASN B 1 94 ? -7.602 19.781 -3.27 1 96 94 ASN B C 1
ATOM 1664 O O . ASN B 1 94 ? -7.23 19.125 -4.246 1 96 94 ASN B O 1
ATOM 1668 N N . GLY B 1 95 ? -8.273 19.234 -2.4 1 97.62 95 GLY B N 1
ATOM 1669 C CA . GLY B 1 95 ? -8.75 17.875 -2.467 1 97.62 95 GLY B CA 1
ATOM 1670 C C . GLY B 1 95 ? -7.848 16.891 -1.747 1 97.62 95 GLY B C 1
ATOM 1671 O O . GLY B 1 95 ? -8.117 15.68 -1.74 1 97.62 95 GLY B O 1
ATOM 1672 N N . HIS B 1 96 ? -6.691 17.562 -1.285 1 98.69 96 HIS B N 1
ATOM 1673 C CA . HIS B 1 96 ? -5.766 16.703 -0.554 1 98.69 96 HIS B CA 1
ATOM 1674 C C . HIS B 1 96 ? -5.594 17.172 0.885 1 98.69 96 HIS B C 1
ATOM 1676 O O . HIS B 1 96 ? -5.82 18.344 1.188 1 98.69 96 HIS B O 1
ATOM 1682 N N . ASP B 1 97 ? -5.246 16.203 1.734 1 98.69 97 ASP B N 1
ATOM 1683 C CA . ASP B 1 97 ? -4.754 16.484 3.078 1 98.69 97 ASP B CA 1
ATOM 1684 C C . ASP B 1 97 ? -3.461 15.734 3.365 1 98.69 97 ASP B C 1
ATOM 1686 O O . ASP B 1 97 ? -3.316 14.57 2.971 1 98.69 97 ASP B O 1
ATOM 1690 N N . LEU B 1 98 ? -2.643 16.438 4.066 1 98.38 98 LEU B N 1
ATOM 1691 C CA . LEU B 1 98 ? -1.337 15.875 4.402 1 98.38 98 LEU B CA 1
ATOM 1692 C C . LEU B 1 98 ? -1.249 15.555 5.891 1 98.38 98 LEU B C 1
ATOM 1694 O O . LEU B 1 98 ? -1.673 16.359 6.727 1 98.38 98 LEU B O 1
ATOM 1698 N N . TYR B 1 99 ? -0.774 14.352 6.176 1 97.75 99 TYR B N 1
ATOM 1699 C CA . TYR B 1 99 ? -0.558 13.898 7.543 1 97.75 99 TYR B CA 1
ATOM 1700 C C . TYR B 1 99 ? 0.907 13.547 7.777 1 97.75 99 TYR B C 1
ATOM 1702 O O . TYR B 1 99 ? 1.475 12.719 7.062 1 97.75 99 TYR B O 1
ATOM 1710 N N . LYS B 1 100 ? 1.446 14.148 8.773 1 96.75 100 LYS B N 1
ATOM 1711 C CA . LYS B 1 100 ? 2.836 13.883 9.133 1 96.75 100 LYS B CA 1
ATOM 1712 C C . LYS B 1 100 ? 2.93 13.156 10.477 1 96.75 100 LYS B C 1
ATOM 1714 O O . LYS B 1 100 ? 2.363 13.609 11.469 1 96.75 100 LYS B O 1
ATOM 1719 N N . ARG B 1 101 ? 3.629 12.086 10.391 1 95.12 101 ARG B N 1
ATOM 1720 C CA . ARG B 1 101 ? 3.791 11.281 11.602 1 95.12 101 ARG B CA 1
ATOM 1721 C C . ARG B 1 101 ? 4.551 12.062 12.672 1 95.12 101 ARG B C 1
ATOM 1723 O O . ARG B 1 101 ? 5.566 12.695 12.383 1 95.12 101 ARG B O 1
ATOM 1730 N N . LYS B 1 102 ? 3.982 11.961 13.922 1 92.69 102 LYS B N 1
ATOM 1731 C CA . LYS B 1 102 ? 4.664 12.578 15.055 1 92.69 102 LYS B CA 1
ATOM 1732 C C . LYS B 1 102 ? 5.844 11.734 15.523 1 92.69 102 LYS B C 1
ATOM 1734 O O . LYS B 1 102 ? 5.855 10.516 15.328 1 92.69 102 LYS B O 1
ATOM 1739 N N . GLU B 1 103 ? 6.832 12.422 16.062 1 86.19 103 GLU B N 1
ATOM 1740 C CA . GLU B 1 103 ? 8.023 11.742 16.578 1 86.19 103 GLU B CA 1
ATOM 1741 C C . GLU B 1 103 ? 7.652 10.711 17.641 1 86.19 103 GLU B C 1
ATOM 1743 O O . GLU B 1 103 ? 8.203 9.609 17.656 1 86.19 103 GLU B O 1
ATOM 1748 N N . PHE B 1 104 ? 6.766 11.109 18.578 1 81.94 104 PHE B N 1
ATOM 1749 C CA . PHE B 1 104 ? 6.359 10.195 19.641 1 81.94 104 PHE B CA 1
ATOM 1750 C C . PHE B 1 104 ? 4.859 9.93 19.578 1 81.94 104 PHE B C 1
ATOM 1752 O O . PHE B 1 104 ? 4.059 10.867 19.5 1 81.94 104 PHE B O 1
ATOM 1759 N N . CYS B 1 105 ? 4.562 8.695 19.188 1 79.88 105 CYS B N 1
ATOM 1760 C CA . CYS B 1 105 ? 3.174 8.25 19.203 1 79.88 105 CYS B CA 1
ATOM 1761 C C . CYS B 1 105 ? 2.934 7.242 20.312 1 79.88 105 CYS B C 1
ATOM 1763 O O . CYS B 1 105 ? 3.656 6.254 20.438 1 79.88 105 CYS B O 1
ATOM 1765 N N . GLY B 1 106 ? 2.453 7.555 21.469 1 67.12 106 GLY B N 1
ATOM 1766 C CA . GLY B 1 106 ? 2.215 6.766 22.672 1 67.12 106 GLY B CA 1
ATOM 1767 C C . GLY B 1 106 ? 1.2 5.656 22.469 1 67.12 106 GLY B C 1
ATOM 1768 O O . GLY B 1 106 ? 0.528 5.238 23.406 1 67.12 106 GLY B O 1
ATOM 1769 N N . LEU B 1 107 ? 0.93 5.434 21.281 1 65.44 107 LEU B N 1
ATOM 1770 C CA . LEU B 1 107 ? -0.075 4.387 21.125 1 65.44 107 LEU B CA 1
ATOM 1771 C C . LEU B 1 107 ? 0.48 3.031 21.531 1 65.44 107 LEU B C 1
ATOM 1773 O O . LEU B 1 107 ? 1.65 2.73 21.281 1 65.44 107 LEU B O 1
ATOM 1777 N N . GLN B 1 108 ? 0.042 2.596 22.719 1 52.75 108 GLN B N 1
ATOM 1778 C CA . GLN B 1 108 ? 0.396 1.26 23.188 1 52.75 108 GLN B CA 1
ATOM 1779 C C . GLN B 1 108 ? 0.037 0.199 22.156 1 52.75 108 GLN B C 1
ATOM 1781 O O . GLN B 1 108 ? -1.047 0.238 21.562 1 52.75 108 GLN B O 1
ATOM 1786 N N . GLU B 1 109 ? 0.918 -0.128 21.453 1 46.47 109 GLU B N 1
ATOM 1787 C CA . GLU B 1 109 ? 0.515 -1.316 20.703 1 46.47 109 GLU B CA 1
ATOM 1788 C C . GLU B 1 109 ? -0.267 -2.285 21.594 1 46.47 109 GLU B C 1
ATOM 1790 O O . GLU B 1 109 ? 0.103 -2.518 22.734 1 46.47 109 GLU B O 1
ATOM 1795 N N . GLU B 1 110 ? -1.533 -2.217 21.812 1 38.19 110 GLU B N 1
ATOM 1796 C CA . GLU B 1 110 ? -2.209 -3.215 22.641 1 38.19 110 GLU B CA 1
ATOM 1797 C C . GLU B 1 110 ? -1.438 -4.531 22.656 1 38.19 110 GLU B C 1
ATOM 1799 O O . GLU B 1 110 ? -1.308 -5.191 21.625 1 38.19 110 GLU B O 1
ATOM 1804 N N . GLU B 1 111 ? -0.344 -4.625 23.297 1 35.09 111 GLU B N 1
ATOM 1805 C CA . GLU B 1 111 ? 0.1 -5.953 23.703 1 35.09 111 GLU B CA 1
ATOM 1806 C C . GLU B 1 111 ? -1.061 -6.777 24.25 1 35.09 111 GLU B C 1
ATOM 1808 O O . GLU B 1 111 ? -1.942 -6.242 24.938 1 35.09 111 GLU B O 1
ATOM 1813 N N . ASN B 1 112 ? -1.554 -7.816 23.609 1 36.06 112 ASN B N 1
ATOM 1814 C CA . ASN B 1 112 ? -2.381 -8.812 24.281 1 36.06 112 ASN B CA 1
ATOM 1815 C C . ASN B 1 112 ? -1.979 -8.992 25.734 1 36.06 112 ASN B C 1
ATOM 1817 O O . ASN B 1 112 ? -0.975 -9.641 26.031 1 36.06 112 ASN B O 1
ATOM 1821 N N . SER B 1 113 ? -1.938 -8.062 26.547 1 31.25 113 SER B N 1
ATOM 1822 C CA . SER B 1 113 ? -1.826 -8.328 27.969 1 31.25 113 SER B CA 1
ATOM 1823 C C . SER B 1 113 ? -2.988 -9.18 28.469 1 31.25 113 SER B C 1
ATOM 1825 O O . SER B 1 113 ? -4.133 -8.727 28.5 1 31.25 113 SER B O 1
ATOM 1827 N N . GLU B 1 114 ? -3.094 -10.461 28.172 1 33.66 114 GLU B N 1
ATOM 1828 C CA . GLU B 1 114 ? -3.773 -11.359 29.109 1 33.66 114 GLU B CA 1
ATOM 1829 C C . GLU B 1 114 ? -3.488 -10.977 30.547 1 33.66 114 GLU B C 1
ATOM 1831 O O . GLU B 1 114 ? -2.336 -10.992 30.984 1 33.66 114 GLU B O 1
ATOM 1836 N N . GLU B 1 115 ? -3.963 -9.977 31.016 1 33.09 115 GLU B N 1
ATOM 1837 C CA . GLU B 1 115 ? -4.129 -9.867 32.469 1 33.09 115 GLU B CA 1
ATOM 1838 C C . GLU B 1 115 ? -4.535 -11.203 33.094 1 33.09 115 GLU B C 1
ATOM 1840 O O . GLU B 1 115 ? -5.566 -11.773 32.719 1 33.09 115 GLU B O 1
ATOM 1845 N N . LYS B 1 116 ? -3.533 -12.031 33.531 1 31.75 116 LYS B N 1
ATOM 1846 C CA . LYS B 1 116 ? -3.666 -13.102 34.531 1 31.75 116 LYS B CA 1
ATOM 1847 C C . LYS B 1 116 ? -4.473 -12.633 35.719 1 31.75 116 LYS B C 1
ATOM 1849 O O . LYS B 1 116 ? -3.988 -11.836 36.531 1 31.75 116 LYS B O 1
ATOM 1854 N N . GLU B 1 117 ? -5.723 -12.234 35.5 1 30.42 117 GLU B N 1
ATOM 1855 C CA . GLU B 1 117 ? -6.496 -12.289 36.75 1 30.42 117 GLU B CA 1
ATOM 1856 C C . GLU B 1 117 ? -6.211 -13.578 37.5 1 30.42 117 GLU B C 1
ATOM 1858 O O . GLU B 1 117 ? -6.477 -14.68 37.031 1 30.42 117 GLU B O 1
ATOM 1863 N N . ASN B 1 118 ? -5.035 -13.523 38.188 1 26.69 118 ASN B N 1
ATOM 1864 C CA . ASN B 1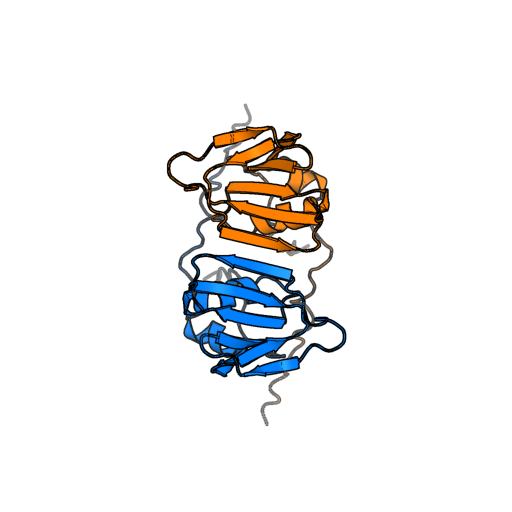 118 ? -5.062 -14.227 39.469 1 26.69 118 ASN B CA 1
ATOM 1865 C C . ASN B 1 118 ? -6.02 -13.555 40.469 1 26.69 118 ASN B C 1
ATOM 1867 O O . ASN B 1 118 ? -6.02 -12.336 40.594 1 26.69 118 ASN B O 1
#

Radius of gyration: 20.27 Å; Cα contacts (8 Å, |Δi|>4): 382; chains: 2; boun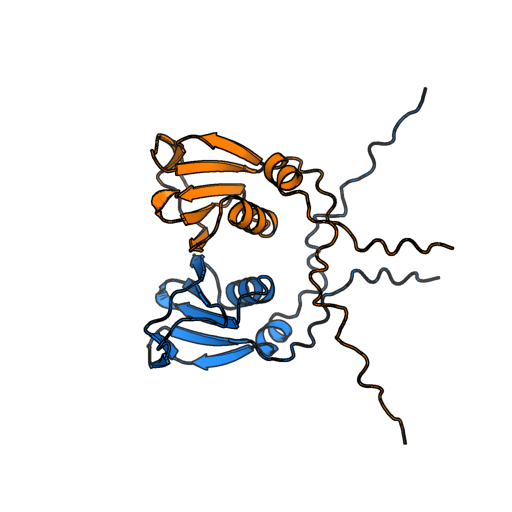ding box: 32×68×65 Å